Protein AF-A0AA51RS49-F1 (afdb_monomer)

pLDDT: mean 83.11, std 23.04, range [30.19, 98.56]

Nearest PDB structures (foldseek):
  3l9t-assembly1_A  TM=4.401E-01  e=1.221E-01  Streptococcus mutans UA159
  4x8q-assembly1_A  TM=4.086E-01  e=2.451E-01  Streptococcus m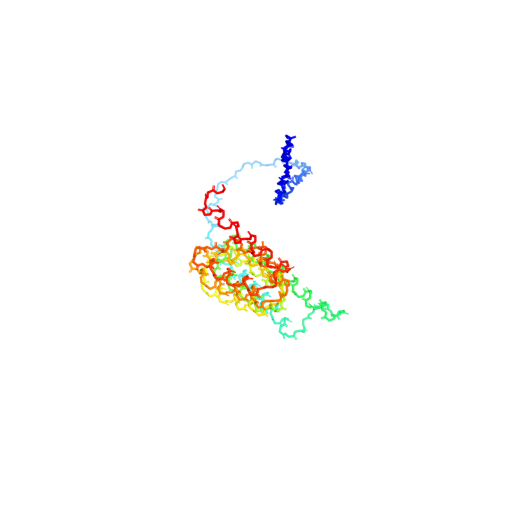utans
  6cri-assembly1_B  TM=5.448E-01  e=7.477E-01  Homo sapiens
  7k36-assembly1_A  TM=5.566E-01  e=1.573E+00  Homo sapiens
  4jhr-assembly1_B  TM=3.839E-01  e=6.339E+00  Mus musculus

Secondary structure (DSSP, 8-state):
--PPP-----------------------PPP-------------------SSSHHHHHHHHHHHHHHHHHHHHHHHHH--SS---SSTTHHHHHHHHHHHHHHHHHHHHHHTTSS-HHHHHHHHHHHHTSS-HHHHHHHHHHHTTSPP-HHHHHHHHHHHHT---HHHHHHHHHHHHHHHHTT-HHHHHHHHHHHHHHS-HHHHHHHHHH-GGG--TTTHHHHHHHHHTS-TTSHHHHHHHHHHHHHHHHHTT-

Sequence (254 aa):
MKRLVVGCVVFGVGLMLIKWFDLNEEKVTLPYPLTDENMTLSSKKDIKKASNNKASSSVSTKQALQEKVVRLNDCYLSGACNYPNSDPRSYDYALGNDMVKLMDELEMYFLNGELDSDELRLFAHQFLNIDNGHVQAKAIQLLNQLSVDSETLLLVTSTLSNHYDAALLEKSLPLLQAYHQQGFALDVDTLLQQQVQTGGHFIRQMLSGNILPFINNSNVQSYRNISTQMNASSVEFFQLTEALDEFQRLQHGG

Structure (mmCIF, N/CA/C/O backbone):
data_AF-A0AA51RS49-F1
#
_entry.id   AF-A0AA51RS49-F1
#
loop_
_atom_site.group_PDB
_atom_site.id
_atom_site.type_symbol
_atom_site.label_atom_id
_atom_site.label_alt_id
_atom_site.label_comp_id
_atom_site.label_asym_id
_atom_site.label_entity_id
_atom_site.label_seq_id
_atom_site.pdbx_PDB_ins_code
_atom_site.Cartn_x
_atom_site.Cartn_y
_atom_site.Cartn_z
_atom_site.occupancy
_atom_site.B_iso_or_equiv
_atom_site.auth_seq_id
_atom_site.auth_comp_id
_atom_site.auth_asym_id
_atom_site.auth_atom_id
_atom_site.pdbx_PDB_model_num
ATOM 1 N N . MET A 1 1 ? -11.059 7.072 67.505 1.00 44.09 1 MET A N 1
ATOM 2 C CA . MET A 1 1 ? -10.422 8.021 66.566 1.00 44.09 1 MET A CA 1
ATOM 3 C C . MET A 1 1 ? -9.341 7.284 65.789 1.00 44.09 1 MET A C 1
ATOM 5 O O . MET A 1 1 ? -8.336 6.920 66.380 1.00 44.09 1 MET A O 1
ATOM 9 N N . LYS A 1 2 ? -9.559 7.003 64.502 1.00 37.22 2 LYS A N 1
ATOM 10 C CA . LYS A 1 2 ? -8.540 6.466 63.587 1.00 37.22 2 LYS A CA 1
ATOM 11 C C . LYS A 1 2 ? -8.600 7.311 62.318 1.00 37.22 2 LYS A C 1
ATOM 13 O O . LYS A 1 2 ? -9.650 7.378 61.688 1.00 37.22 2 LYS A O 1
ATOM 18 N N . ARG A 1 3 ? -7.516 8.034 62.029 1.00 41.16 3 ARG A N 1
ATOM 19 C CA . ARG A 1 3 ? -7.367 8.870 60.832 1.00 41.16 3 ARG A CA 1
ATOM 20 C C . ARG A 1 3 ? -6.894 7.982 59.683 1.00 41.16 3 ARG A C 1
ATOM 22 O O . ARG A 1 3 ? -5.903 7.274 59.838 1.00 41.16 3 ARG A O 1
ATOM 29 N N . LEU A 1 4 ? -7.623 8.017 58.572 1.00 47.81 4 LEU A N 1
ATOM 30 C CA . LEU A 1 4 ? -7.239 7.400 57.306 1.00 47.81 4 LEU A CA 1
ATOM 31 C C . LEU A 1 4 ? -6.251 8.340 56.601 1.00 47.81 4 LEU A C 1
ATOM 33 O O . LEU A 1 4 ? -6.549 9.521 56.427 1.00 47.81 4 LEU A O 1
ATOM 37 N N . VAL A 1 5 ? -5.079 7.828 56.234 1.00 49.62 5 VAL A N 1
ATOM 38 C CA . VAL A 1 5 ? -4.083 8.536 55.420 1.00 49.62 5 VAL A CA 1
ATOM 39 C C . VAL A 1 5 ? -4.346 8.165 53.963 1.00 49.62 5 VAL A C 1
ATOM 41 O O . VAL A 1 5 ? -4.269 6.994 53.604 1.00 49.62 5 VAL A O 1
ATOM 44 N N . VAL A 1 6 ? -4.689 9.158 53.144 1.00 50.28 6 VAL A N 1
ATOM 45 C CA . VAL A 1 6 ? -4.828 9.029 51.688 1.00 50.28 6 VAL A CA 1
ATOM 46 C C . VAL A 1 6 ? -3.470 9.353 51.070 1.00 50.28 6 VAL A C 1
ATOM 48 O O . VAL A 1 6 ? -2.987 10.476 51.197 1.00 50.28 6 VAL A O 1
ATOM 51 N N . GLY A 1 7 ? -2.835 8.360 50.448 1.00 44.59 7 GLY A N 1
ATOM 52 C CA . GLY A 1 7 ? -1.620 8.540 49.657 1.00 44.59 7 GLY A CA 1
ATOM 53 C C . GLY A 1 7 ? -1.968 8.720 48.182 1.00 44.59 7 GLY A C 1
ATOM 54 O O . GLY A 1 7 ? -2.450 7.783 47.553 1.00 44.59 7 GLY A O 1
ATOM 55 N N . CYS A 1 8 ? -1.718 9.911 47.635 1.00 38.31 8 CYS A N 1
ATOM 56 C CA . CYS A 1 8 ? -1.683 10.145 46.192 1.00 38.31 8 CYS A CA 1
ATOM 57 C C . CYS A 1 8 ? -0.367 9.600 45.631 1.00 38.31 8 CYS A C 1
ATOM 59 O O . CYS A 1 8 ? 0.703 10.102 45.976 1.00 38.31 8 CYS A O 1
ATOM 61 N N . VAL A 1 9 ? -0.444 8.607 44.749 1.00 42.66 9 VAL A N 1
ATOM 62 C CA . VAL A 1 9 ? 0.687 8.178 43.921 1.00 42.66 9 VAL A CA 1
ATOM 63 C C . VAL A 1 9 ? 0.525 8.840 42.557 1.00 42.66 9 VAL A C 1
ATOM 65 O O . VAL A 1 9 ? -0.365 8.486 41.789 1.00 42.66 9 VAL A O 1
ATOM 68 N N . VAL A 1 10 ? 1.359 9.841 42.284 1.00 47.84 10 VAL A N 1
ATOM 69 C CA . VAL A 1 10 ? 1.457 10.496 40.976 1.00 47.84 10 VAL A CA 1
ATOM 70 C C . VAL A 1 10 ? 2.412 9.664 40.124 1.00 47.84 10 VAL A C 1
ATOM 72 O O . VAL A 1 10 ? 3.620 9.696 40.343 1.00 47.84 10 VAL A O 1
ATOM 75 N N . PHE A 1 11 ? 1.878 8.897 39.174 1.00 40.12 11 PHE A N 1
ATOM 76 C CA . PHE A 1 11 ? 2.684 8.289 38.117 1.00 40.12 11 PHE A CA 1
ATOM 77 C C . PHE A 1 11 ? 2.855 9.307 36.989 1.00 40.12 11 PHE A C 1
ATOM 79 O O . PHE A 1 11 ? 1.892 9.691 36.328 1.00 40.12 11 PHE A O 1
ATOM 86 N N . GLY A 1 12 ? 4.091 9.774 36.809 1.00 35.16 12 GLY A N 1
ATOM 87 C CA . GLY A 1 12 ? 4.484 10.605 35.678 1.00 35.16 12 GLY A CA 1
ATOM 88 C C . GLY A 1 12 ? 4.443 9.790 34.391 1.00 35.16 12 GLY A C 1
ATOM 89 O O . GLY A 1 12 ? 5.186 8.822 34.241 1.00 35.16 12 GLY A O 1
ATOM 90 N N .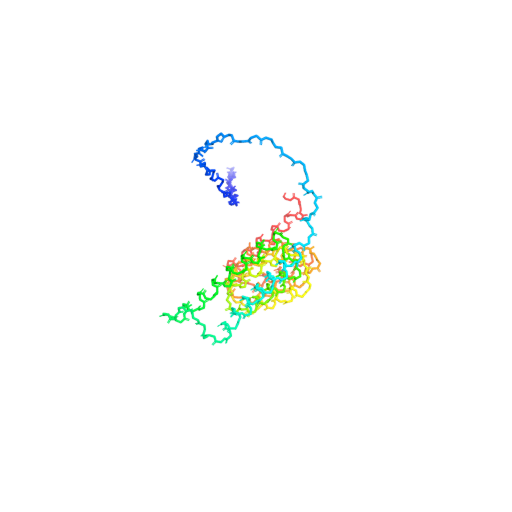 VAL A 1 13 ? 3.573 10.188 33.468 1.00 44.28 13 VAL A N 1
ATOM 91 C CA . VAL A 1 13 ? 3.546 9.669 32.101 1.00 44.28 13 VAL A CA 1
ATOM 92 C C . VAL A 1 13 ? 4.673 10.355 31.334 1.00 44.28 13 VAL A C 1
ATOM 94 O O . VAL A 1 13 ? 4.645 11.561 31.095 1.00 44.28 13 VAL A O 1
ATOM 97 N N . GLY A 1 14 ? 5.708 9.584 31.007 1.00 34.50 14 GLY A N 1
ATOM 98 C CA . GLY A 1 14 ? 6.780 10.013 30.121 1.00 34.50 14 GLY A CA 1
ATOM 99 C C . GLY A 1 14 ? 6.264 10.117 28.689 1.00 34.50 14 GLY A C 1
ATOM 100 O O . GLY A 1 14 ? 5.964 9.107 28.062 1.00 34.50 14 GLY A O 1
ATOM 101 N N . LEU A 1 15 ? 6.187 11.344 28.178 1.00 38.50 15 LEU A N 1
ATOM 102 C CA . LEU A 1 15 ? 6.049 11.657 26.757 1.00 38.50 15 LEU A CA 1
ATOM 103 C C . LEU A 1 15 ? 7.277 11.130 25.993 1.00 38.50 15 LEU A C 1
ATOM 105 O O . LEU A 1 15 ? 8.311 11.795 25.937 1.00 38.50 15 LEU A O 1
ATOM 109 N N . MET A 1 16 ? 7.170 9.947 25.385 1.00 34.19 16 MET A N 1
ATOM 110 C CA . MET A 1 16 ? 8.037 9.564 24.268 1.00 34.19 16 MET A CA 1
ATOM 111 C C . MET A 1 16 ? 7.420 10.087 22.971 1.00 34.19 16 MET A C 1
ATOM 113 O O . MET A 1 16 ? 6.628 9.420 22.315 1.00 34.19 16 MET A O 1
ATOM 117 N N . LEU A 1 17 ? 7.797 11.313 22.612 1.00 39.09 17 LEU A N 1
ATOM 118 C CA . LEU A 1 17 ? 7.626 11.829 21.259 1.00 39.09 17 LEU A CA 1
ATOM 119 C C . LEU A 1 17 ? 8.620 11.111 20.341 1.00 39.09 17 LEU A C 1
ATOM 121 O O . LEU A 1 17 ? 9.835 11.282 20.460 1.00 39.09 17 LEU A O 1
ATOM 125 N N . ILE A 1 18 ? 8.083 10.306 19.428 1.00 41.78 18 ILE A N 1
ATOM 126 C CA . ILE A 1 18 ? 8.806 9.702 18.311 1.00 41.78 18 ILE A CA 1
ATOM 127 C C . ILE A 1 18 ? 9.274 10.846 17.401 1.00 41.78 18 ILE A C 1
ATOM 129 O O . ILE A 1 18 ? 8.495 11.425 16.647 1.00 41.78 18 ILE A O 1
ATOM 133 N N . LYS A 1 19 ? 10.560 11.199 17.506 1.00 30.19 19 LYS A N 1
ATOM 134 C CA . LYS A 1 19 ? 11.252 12.057 16.541 1.00 30.19 19 LYS A CA 1
ATOM 135 C C . LYS A 1 19 ? 11.381 11.293 15.226 1.00 30.19 19 LYS A C 1
ATOM 137 O O . LYS A 1 19 ? 12.193 10.378 15.113 1.00 30.19 19 LYS A O 1
ATOM 142 N N . TRP A 1 20 ? 10.567 11.676 14.253 1.00 36.22 20 TRP A N 1
ATOM 143 C CA . TRP A 1 20 ? 10.743 11.290 12.862 1.00 36.22 20 TRP A CA 1
ATOM 144 C C . TRP A 1 20 ? 12.006 11.954 12.287 1.00 36.22 20 TRP A C 1
ATOM 146 O O . TRP A 1 20 ? 12.208 13.154 12.442 1.00 36.22 20 TRP A O 1
ATOM 156 N N . PHE A 1 21 ? 12.848 11.102 11.700 1.00 35.31 21 PHE A N 1
ATOM 157 C CA . PHE A 1 21 ? 13.976 11.321 10.787 1.00 35.31 21 PHE A CA 1
ATOM 158 C C . PHE A 1 21 ? 14.317 12.770 10.381 1.00 35.31 21 PHE A C 1
ATOM 160 O O . PHE A 1 21 ? 13.618 13.384 9.581 1.00 35.31 21 PHE A O 1
ATOM 167 N N . ASP A 1 22 ? 15.483 13.234 10.839 1.00 34.25 22 ASP A N 1
ATOM 168 C CA . ASP A 1 22 ? 16.227 14.373 10.293 1.00 34.25 22 ASP A CA 1
ATOM 169 C C . ASP A 1 22 ? 17.457 13.784 9.574 1.00 34.25 22 ASP A C 1
ATOM 171 O O . ASP A 1 22 ? 18.375 13.258 10.212 1.00 34.25 22 ASP A O 1
ATOM 175 N N . LEU A 1 23 ? 17.414 13.726 8.240 1.00 40.03 23 LEU A N 1
ATOM 176 C CA . LEU A 1 23 ? 18.514 13.223 7.415 1.00 40.03 23 LEU A CA 1
ATOM 177 C C . LEU A 1 23 ? 19.513 14.357 7.179 1.00 40.03 23 LEU A C 1
ATOM 179 O O . LEU A 1 23 ? 19.235 15.308 6.456 1.00 40.03 23 LEU A O 1
ATOM 183 N N . ASN A 1 24 ? 20.675 14.199 7.811 1.00 39.62 24 ASN A N 1
ATOM 184 C CA . ASN A 1 24 ? 21.920 14.944 7.642 1.00 39.62 24 ASN A CA 1
ATOM 185 C C . ASN A 1 24 ? 22.097 15.631 6.271 1.00 39.62 24 ASN A C 1
ATOM 187 O O . ASN A 1 24 ? 22.370 14.974 5.266 1.00 39.62 24 ASN A O 1
ATOM 191 N N . GLU A 1 25 ? 22.118 16.967 6.276 1.00 41.72 25 GLU A N 1
ATOM 192 C CA . GLU A 1 25 ? 22.881 17.756 5.304 1.00 41.72 25 GLU A CA 1
ATOM 193 C C . GLU A 1 25 ? 24.384 17.585 5.584 1.00 41.72 25 GLU A C 1
ATOM 195 O O . GLU A 1 25 ? 25.014 18.390 6.276 1.00 41.72 25 GLU A O 1
ATOM 200 N N . GLU A 1 26 ? 24.994 16.535 5.039 1.00 35.62 26 GLU A N 1
ATOM 201 C CA . GLU A 1 26 ? 26.450 16.479 4.936 1.00 35.62 26 GLU A CA 1
ATOM 202 C C . GLU A 1 26 ? 26.885 17.337 3.737 1.00 35.62 26 GLU A C 1
ATOM 204 O O . GLU A 1 26 ? 26.842 16.931 2.576 1.00 35.62 26 GLU A O 1
ATOM 209 N N . LYS A 1 27 ? 27.258 18.589 4.027 1.00 35.47 27 LYS A N 1
ATOM 210 C CA . LYS A 1 27 ? 27.876 19.510 3.067 1.00 35.47 27 LYS A CA 1
ATOM 211 C C . LYS A 1 27 ? 29.222 18.948 2.614 1.00 35.47 27 LYS A C 1
ATOM 213 O O . LYS A 1 27 ? 30.239 19.155 3.271 1.00 35.47 27 LYS A O 1
ATOM 218 N N . VAL A 1 28 ? 29.233 18.289 1.460 1.00 36.00 28 VAL A N 1
ATOM 219 C CA . VAL A 1 28 ? 30.466 17.940 0.750 1.00 36.00 28 VAL A CA 1
ATOM 220 C C . VAL A 1 28 ? 31.062 19.218 0.158 1.00 36.00 28 VAL A C 1
ATOM 222 O O . VAL A 1 28 ? 30.587 19.760 -0.839 1.00 36.00 28 VAL A O 1
ATOM 225 N N . THR A 1 29 ? 32.115 19.720 0.796 1.00 35.75 29 THR A N 1
ATOM 226 C CA . THR A 1 29 ? 33.008 20.737 0.245 1.00 35.75 29 THR A CA 1
ATOM 227 C C . THR A 1 29 ? 34.003 20.068 -0.703 1.00 35.75 29 THR A C 1
ATOM 229 O O . THR A 1 29 ? 34.828 19.257 -0.291 1.00 35.75 29 THR A O 1
ATOM 232 N N . LEU A 1 30 ? 33.951 20.420 -1.988 1.00 39.69 30 LEU A N 1
ATOM 233 C CA . LEU A 1 30 ? 35.006 20.084 -2.945 1.00 39.69 30 LEU A CA 1
ATOM 234 C C . LEU A 1 30 ? 35.988 21.259 -3.058 1.00 39.69 30 LEU A C 1
ATOM 236 O O . LEU A 1 30 ? 35.558 22.370 -3.379 1.00 39.69 30 LEU A O 1
ATOM 240 N N . PRO A 1 31 ? 37.298 21.052 -2.837 1.00 44.12 31 PRO A N 1
ATOM 241 C CA . PRO A 1 31 ? 38.318 21.989 -3.273 1.00 44.12 31 PRO A CA 1
ATOM 242 C C . PRO A 1 31 ? 38.726 21.657 -4.716 1.00 44.12 31 PRO A C 1
ATOM 244 O O . PRO A 1 31 ? 38.876 20.493 -5.067 1.00 44.12 31 PRO A O 1
ATOM 247 N N . TYR A 1 32 ? 38.852 22.672 -5.570 1.00 39.88 32 TYR A N 1
ATOM 248 C CA . TYR A 1 32 ? 40.107 23.117 -6.201 1.00 39.88 32 TYR A CA 1
ATOM 249 C C . TYR A 1 32 ? 39.813 24.094 -7.358 1.00 39.88 32 TYR A C 1
ATOM 251 O O . TYR A 1 32 ? 38.793 23.962 -8.036 1.00 39.88 32 TYR A O 1
ATOM 259 N N . PRO A 1 33 ? 40.693 25.087 -7.583 1.00 46.88 33 PRO A N 1
ATOM 260 C CA . PRO A 1 33 ? 40.528 26.107 -8.607 1.00 46.88 33 PRO A CA 1
ATOM 261 C C . PRO A 1 33 ? 41.127 25.657 -9.946 1.00 46.88 33 PRO A C 1
ATOM 263 O O . PRO A 1 33 ? 42.151 24.977 -9.981 1.00 46.88 33 PRO A O 1
ATOM 266 N N . LEU A 1 34 ? 40.539 26.121 -11.047 1.00 41.47 34 LEU A N 1
ATOM 267 C CA . LEU A 1 34 ? 41.211 26.200 -12.342 1.00 41.47 34 LEU A CA 1
ATOM 268 C C . LEU A 1 34 ? 41.266 27.670 -12.753 1.00 41.47 34 LEU A C 1
ATOM 270 O O . LEU A 1 34 ? 40.248 28.303 -13.026 1.00 41.47 34 LEU A O 1
ATOM 274 N N . THR A 1 35 ? 42.478 28.211 -12.728 1.00 43.03 35 THR A N 1
ATOM 275 C CA . THR A 1 35 ? 42.885 29.364 -13.527 1.00 43.03 35 THR A CA 1
ATOM 276 C C . THR A 1 35 ? 42.914 28.962 -14.997 1.00 43.03 35 THR A C 1
ATOM 278 O O . THR A 1 35 ? 43.390 27.875 -15.300 1.00 43.03 35 THR A O 1
ATOM 281 N N . ASP A 1 36 ? 42.455 29.842 -15.884 1.00 35.16 36 ASP A N 1
ATOM 282 C CA . ASP A 1 36 ? 43.273 30.293 -17.012 1.00 35.16 36 ASP A CA 1
ATOM 283 C C . ASP A 1 36 ? 42.703 31.573 -17.634 1.00 35.16 36 ASP A C 1
ATOM 285 O O . ASP A 1 36 ? 41.496 31.814 -17.694 1.00 35.16 36 ASP A O 1
ATOM 289 N N . GLU A 1 37 ? 43.644 32.426 -18.020 1.00 37.78 37 GLU A N 1
ATOM 290 C CA . GLU A 1 37 ? 43.473 33.749 -18.592 1.00 37.78 37 GLU A CA 1
ATOM 291 C C . GLU A 1 37 ? 43.043 33.708 -20.070 1.00 37.78 37 GLU A C 1
ATOM 293 O O . GLU A 1 37 ? 43.343 32.777 -20.810 1.00 37.78 37 GLU A O 1
ATOM 298 N N . ASN A 1 38 ? 42.477 34.839 -20.505 1.00 39.25 38 ASN A N 1
ATOM 299 C CA . ASN A 1 38 ? 42.470 35.371 -21.872 1.00 39.25 38 ASN A CA 1
ATOM 300 C C . ASN A 1 38 ? 41.673 34.626 -22.959 1.00 39.25 38 ASN A C 1
ATOM 302 O O . ASN A 1 38 ? 42.150 33.681 -23.571 1.00 39.25 38 ASN A O 1
ATOM 306 N N . MET A 1 3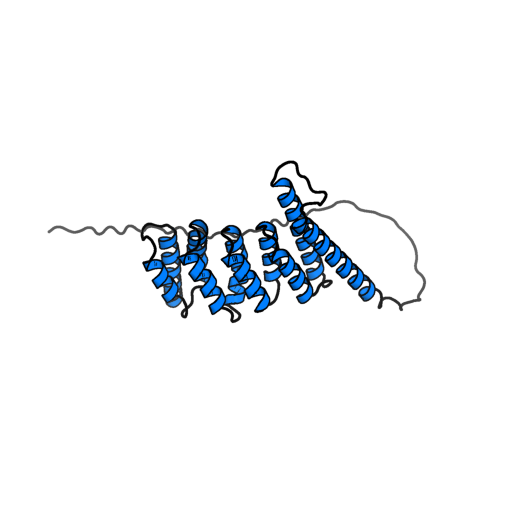9 ? 40.571 35.243 -23.407 1.00 36.22 39 MET A N 1
ATOM 307 C CA . MET A 1 39 ? 40.572 35.909 -24.719 1.00 36.22 39 MET A CA 1
ATOM 308 C C . MET A 1 39 ? 39.350 36.820 -24.936 1.00 36.22 39 MET A C 1
ATOM 310 O O . MET A 1 39 ? 38.229 36.570 -24.508 1.00 36.22 39 MET A O 1
ATOM 314 N N . THR A 1 40 ? 39.659 37.920 -25.605 1.00 36.56 40 THR A N 1
ATOM 315 C CA . THR A 1 40 ? 38.917 39.127 -25.977 1.00 36.56 40 THR A CA 1
ATOM 316 C C . THR A 1 40 ? 37.577 38.968 -26.709 1.00 36.56 40 THR A C 1
ATOM 318 O O . THR A 1 40 ? 37.376 38.070 -27.520 1.00 36.56 40 THR A O 1
ATOM 321 N N . LEU A 1 41 ? 36.724 39.980 -26.481 1.00 37.25 41 LEU A N 1
ATOM 322 C CA . LEU A 1 41 ? 35.555 40.416 -27.259 1.00 37.25 41 LEU A CA 1
ATOM 323 C C . LEU A 1 41 ? 35.687 40.242 -28.786 1.00 37.25 41 LEU A C 1
ATOM 325 O O . LEU A 1 41 ? 36.640 40.746 -29.374 1.00 37.25 41 LEU A O 1
ATOM 329 N N . SER A 1 42 ? 34.622 39.746 -29.429 1.00 33.56 42 SER A N 1
ATOM 330 C CA . SER A 1 42 ? 33.804 40.481 -30.422 1.00 33.56 42 SER A CA 1
ATOM 331 C C . SER A 1 42 ? 33.034 39.509 -31.328 1.00 33.56 42 SER A C 1
ATOM 333 O O . SER A 1 42 ? 33.645 38.739 -32.058 1.00 33.56 42 SER A O 1
ATOM 335 N N . SER A 1 43 ? 31.697 39.563 -31.310 1.00 36.84 43 SER A N 1
ATOM 336 C CA . SER A 1 43 ? 30.847 39.736 -32.506 1.00 36.84 43 SER A CA 1
ATOM 337 C C . SER A 1 43 ? 29.402 39.286 -32.237 1.00 36.84 43 SER A C 1
ATOM 339 O O . SER A 1 43 ? 29.136 38.192 -31.750 1.00 36.84 43 SER A O 1
ATOM 341 N N . LYS A 1 44 ? 28.460 40.179 -32.558 1.00 47.25 44 LYS A N 1
ATOM 342 C CA . LYS A 1 44 ? 27.004 39.966 -32.585 1.00 47.25 44 LYS A CA 1
ATOM 343 C C . LYS A 1 44 ? 26.600 39.120 -33.806 1.00 47.25 44 LYS A C 1
ATOM 345 O O . LYS A 1 44 ? 27.194 39.315 -34.862 1.00 47.25 44 LYS A O 1
ATOM 350 N N . LYS A 1 45 ? 25.472 38.395 -33.666 1.00 44.00 45 LYS A N 1
ATOM 351 C CA . LYS A 1 45 ? 24.743 37.490 -34.605 1.00 44.00 45 LYS A CA 1
ATOM 352 C C . LYS A 1 45 ? 25.021 36.022 -34.250 1.00 44.00 45 LYS A C 1
ATOM 354 O O . LYS A 1 45 ? 26.173 35.638 -34.219 1.00 44.00 45 LYS A O 1
ATOM 359 N N . ASP A 1 46 ? 24.075 35.167 -33.867 1.00 42.00 46 ASP A N 1
ATOM 360 C CA . ASP A 1 46 ? 22.664 35.054 -34.229 1.00 42.00 46 ASP A CA 1
ATOM 361 C C . ASP A 1 46 ? 21.831 34.499 -33.056 1.00 42.00 46 ASP A C 1
ATOM 363 O O . ASP A 1 46 ? 22.037 33.380 -32.591 1.00 42.00 46 ASP A O 1
ATOM 367 N N . ILE A 1 47 ? 20.834 35.260 -32.600 1.00 50.28 47 ILE A N 1
ATOM 368 C CA . ILE A 1 47 ? 19.743 34.743 -31.764 1.00 50.28 47 ILE A CA 1
ATOM 369 C C . ILE A 1 47 ? 18.616 34.371 -32.725 1.00 50.28 47 ILE A C 1
ATOM 371 O O . ILE A 1 47 ? 17.910 35.267 -33.184 1.00 50.28 47 ILE A O 1
ATOM 375 N N . LYS A 1 48 ? 18.478 33.079 -33.057 1.00 47.38 48 LYS A N 1
ATOM 376 C CA . LYS A 1 48 ? 17.219 32.400 -33.450 1.00 47.38 48 LYS A CA 1
ATOM 377 C C . LYS A 1 48 ? 17.496 30.965 -33.920 1.00 47.38 48 LYS A C 1
ATOM 379 O O . LYS A 1 48 ? 17.664 30.729 -35.111 1.00 47.38 48 LYS A O 1
ATOM 384 N N . LYS A 1 49 ? 17.489 30.009 -32.983 1.00 43.22 49 LYS A N 1
ATOM 385 C CA . LYS A 1 49 ? 16.973 28.627 -33.145 1.00 43.22 49 LYS A CA 1
ATOM 386 C C . LYS A 1 49 ? 17.249 27.816 -31.872 1.00 43.22 49 LYS A C 1
ATOM 388 O O . LYS A 1 49 ? 18.122 26.965 -31.824 1.00 43.22 49 LYS A O 1
ATOM 393 N N . ALA A 1 50 ? 16.482 28.093 -30.826 1.00 44.47 50 ALA A N 1
ATOM 394 C CA . ALA A 1 50 ? 16.381 27.226 -29.654 1.00 44.47 50 ALA A CA 1
ATOM 395 C C . ALA A 1 50 ? 14.910 27.165 -29.233 1.00 44.47 50 ALA A C 1
ATOM 397 O O . ALA A 1 50 ? 14.510 27.683 -28.202 1.00 44.47 50 ALA A O 1
ATOM 398 N N . SER A 1 51 ? 14.073 26.629 -30.115 1.00 44.47 51 SER A N 1
ATOM 399 C CA . SER A 1 51 ? 12.703 26.230 -29.795 1.00 44.47 51 SER A CA 1
ATOM 400 C C . SER A 1 51 ? 12.261 25.293 -30.910 1.00 44.47 51 SER A C 1
ATOM 402 O O . SER A 1 51 ? 11.875 25.769 -31.971 1.00 44.47 51 SER A O 1
ATOM 404 N N . ASN A 1 52 ? 12.548 23.995 -30.744 1.00 40.75 52 ASN A N 1
ATOM 405 C CA . ASN A 1 52 ? 11.913 22.865 -31.453 1.00 40.75 52 ASN A CA 1
ATOM 406 C C . ASN A 1 52 ? 12.508 21.485 -31.084 1.00 40.75 52 ASN A C 1
ATOM 408 O O . ASN A 1 52 ? 11.942 20.475 -31.481 1.00 40.75 52 ASN A O 1
ATOM 412 N N . ASN A 1 53 ? 13.582 21.393 -30.284 1.00 49.19 53 ASN A N 1
ATOM 413 C CA . ASN A 1 53 ? 14.191 20.089 -29.951 1.00 49.19 53 ASN A CA 1
ATOM 414 C C . ASN A 1 53 ? 13.607 19.371 -28.719 1.00 49.19 53 ASN A C 1
ATOM 416 O O . ASN A 1 53 ? 13.915 18.203 -28.521 1.00 49.19 53 ASN A O 1
ATOM 420 N N . LYS A 1 54 ? 12.757 20.012 -27.904 1.00 49.25 54 LYS A N 1
ATOM 421 C CA . LYS A 1 54 ? 12.250 19.393 -26.660 1.00 49.25 54 LYS A CA 1
ATOM 422 C C . LYS A 1 54 ? 11.127 18.369 -26.896 1.00 49.25 54 LYS A C 1
ATOM 424 O O . LYS A 1 54 ? 10.985 17.432 -26.125 1.00 49.25 54 LYS A O 1
ATOM 429 N N . ALA A 1 55 ? 10.362 18.519 -27.980 1.00 51.38 55 ALA A N 1
ATOM 430 C CA . ALA A 1 55 ? 9.270 17.602 -28.324 1.00 51.38 55 ALA A CA 1
ATOM 431 C C . ALA A 1 55 ? 9.755 16.306 -29.001 1.00 51.38 55 ALA A C 1
ATOM 433 O O . ALA A 1 55 ? 9.090 15.282 -28.916 1.00 51.38 55 ALA A O 1
ATOM 434 N N . SER A 1 56 ? 10.918 16.335 -29.664 1.00 53.25 56 SER A N 1
ATOM 435 C CA . SER A 1 56 ? 11.466 15.149 -30.336 1.00 53.25 56 SER A CA 1
ATOM 436 C C . SER A 1 56 ? 12.214 14.216 -29.380 1.00 53.25 56 SER A C 1
ATOM 438 O O . SER A 1 56 ? 12.299 13.028 -29.668 1.00 53.25 56 SER A O 1
ATOM 440 N N . SER A 1 57 ? 12.756 14.728 -28.268 1.00 61.09 57 SER A N 1
ATOM 441 C CA . SER A 1 57 ? 13.464 13.918 -27.269 1.00 61.09 57 SER A CA 1
ATOM 442 C C . SER A 1 57 ? 12.519 13.250 -26.267 1.00 61.09 57 SER A C 1
ATOM 444 O O . SER A 1 57 ? 12.770 12.122 -25.856 1.00 61.09 57 SER A O 1
ATOM 446 N N . SER A 1 58 ? 11.408 13.898 -25.898 1.00 62.25 58 SER A N 1
ATOM 447 C CA . SER A 1 58 ? 10.450 13.339 -24.932 1.00 62.25 58 SER A CA 1
ATOM 448 C C . SER A 1 58 ? 9.716 12.107 -25.469 1.00 62.25 58 SER A C 1
ATOM 450 O O . SER A 1 58 ? 9.511 11.150 -24.729 1.00 62.25 58 SER A O 1
ATOM 452 N N . VAL A 1 59 ? 9.385 12.077 -26.766 1.00 68.88 59 VAL A N 1
ATOM 453 C CA . VAL A 1 59 ? 8.761 10.904 -27.408 1.00 68.88 59 VAL A CA 1
ATOM 454 C C . VAL A 1 59 ? 9.704 9.697 -27.400 1.00 68.88 59 VAL A C 1
ATOM 456 O O . VAL A 1 59 ? 9.266 8.593 -27.085 1.00 68.88 59 VAL A O 1
ATOM 459 N N . SER A 1 60 ? 11.003 9.897 -27.662 1.00 78.69 60 SER A N 1
ATOM 460 C CA . SER A 1 60 ? 11.985 8.805 -27.595 1.00 78.69 60 SER A CA 1
ATOM 461 C C . SER A 1 60 ? 12.215 8.300 -26.170 1.00 78.69 60 SER A C 1
ATOM 463 O O . SER A 1 60 ? 12.366 7.098 -25.973 1.00 78.69 60 SER A O 1
ATOM 465 N N . THR A 1 61 ? 12.197 9.188 -25.170 1.00 84.88 61 THR A N 1
ATOM 466 C CA . THR A 1 61 ? 12.348 8.802 -23.758 1.00 84.88 61 THR A CA 1
ATOM 467 C C . THR A 1 61 ? 11.172 7.949 -23.289 1.00 84.88 61 THR A C 1
ATOM 469 O O . THR A 1 61 ? 11.375 6.883 -22.714 1.00 84.88 61 THR A O 1
ATOM 472 N N . LYS A 1 62 ? 9.937 8.372 -23.587 1.00 86.56 62 LYS A N 1
ATOM 473 C CA . LY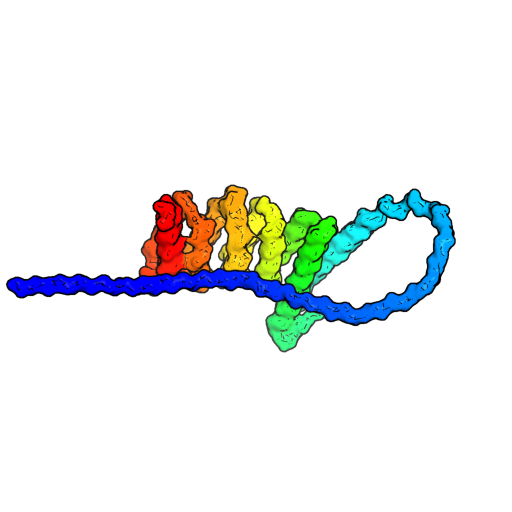S A 1 62 ? 8.716 7.641 -23.212 1.00 86.56 62 LYS A CA 1
ATOM 474 C C . LYS A 1 62 ? 8.677 6.241 -23.817 1.00 86.56 62 LYS A C 1
ATOM 476 O O . LYS A 1 62 ? 8.398 5.274 -23.115 1.00 86.56 62 LYS A O 1
ATOM 481 N N . GLN A 1 63 ? 9.016 6.123 -25.101 1.00 89.88 63 GLN A N 1
ATOM 482 C CA . GLN A 1 63 ? 9.106 4.829 -25.779 1.00 89.88 63 GLN A CA 1
ATOM 483 C C . GLN A 1 63 ? 10.168 3.929 -25.138 1.00 89.88 63 GLN A C 1
ATOM 485 O O . GLN A 1 63 ? 9.876 2.778 -24.832 1.00 89.88 63 GLN A O 1
ATOM 490 N N . ALA A 1 64 ? 11.356 4.464 -24.843 1.00 92.50 64 ALA A N 1
ATOM 491 C CA . ALA A 1 64 ? 12.416 3.701 -24.188 1.00 92.50 64 ALA A CA 1
ATOM 492 C C . ALA A 1 64 ? 12.016 3.214 -22.781 1.00 92.50 64 ALA A C 1
ATOM 494 O O . ALA A 1 64 ? 12.336 2.087 -22.399 1.00 92.50 64 ALA A O 1
ATOM 495 N N . LEU A 1 65 ? 11.302 4.035 -22.004 1.00 94.38 65 LEU A N 1
ATOM 496 C CA . LEU A 1 65 ? 10.777 3.640 -20.693 1.00 94.38 65 LEU A CA 1
ATOM 497 C C . LEU A 1 65 ? 9.715 2.546 -20.825 1.00 94.38 65 LEU A C 1
ATOM 499 O O . LEU A 1 65 ? 9.802 1.528 -20.140 1.00 94.38 65 LEU A O 1
ATOM 503 N N . GLN A 1 66 ? 8.772 2.701 -21.757 1.00 94.81 66 GLN A N 1
ATOM 504 C CA . GLN A 1 66 ? 7.757 1.686 -22.036 1.00 94.81 66 GLN A CA 1
ATOM 505 C C . GLN A 1 66 ? 8.388 0.349 -22.444 1.00 94.81 66 GLN A C 1
ATOM 507 O O . GLN A 1 66 ? 7.985 -0.696 -21.941 1.00 94.81 66 GLN A O 1
ATOM 512 N N . GLU A 1 67 ? 9.408 0.364 -23.302 1.00 95.38 67 GLU A N 1
ATOM 513 C CA . GLU A 1 67 ? 10.147 -0.841 -23.693 1.00 95.38 67 GLU A CA 1
ATOM 514 C C . GLU A 1 67 ? 10.825 -1.519 -22.497 1.00 95.38 67 GLU A C 1
ATOM 516 O O . GLU A 1 67 ? 10.814 -2.748 -22.394 1.00 95.38 67 GLU A O 1
ATOM 521 N N . LYS A 1 68 ? 11.391 -0.743 -21.559 1.00 96.75 68 LYS A N 1
ATOM 522 C CA . LYS A 1 68 ? 11.955 -1.296 -20.318 1.00 96.75 68 LYS A CA 1
ATOM 523 C C . LYS A 1 68 ? 10.876 -1.965 -19.464 1.00 96.75 68 LYS A C 1
ATOM 525 O O . LYS A 1 68 ? 11.122 -3.066 -18.976 1.00 96.75 68 LYS A O 1
ATOM 530 N N . VAL A 1 69 ? 9.710 -1.336 -19.302 1.00 96.31 69 VAL A N 1
ATOM 531 C CA . VAL A 1 69 ? 8.599 -1.894 -18.512 1.00 96.31 69 VAL A CA 1
ATOM 532 C C . VAL A 1 69 ? 8.079 -3.186 -19.138 1.00 96.31 69 VAL A C 1
ATOM 534 O O . VAL A 1 69 ? 8.004 -4.203 -18.451 1.00 96.31 69 VAL A O 1
ATOM 537 N N . VAL A 1 70 ? 7.809 -3.179 -20.448 1.00 95.62 70 VAL A N 1
ATOM 538 C CA . VAL A 1 70 ? 7.374 -4.375 -21.190 1.00 95.62 70 VAL A CA 1
ATOM 539 C C . VAL A 1 70 ? 8.387 -5.502 -21.027 1.00 95.62 70 VAL A C 1
ATOM 541 O O . VAL A 1 70 ? 8.013 -6.600 -20.630 1.00 95.62 70 VAL A O 1
ATOM 544 N N . ARG A 1 71 ? 9.681 -5.218 -21.219 1.00 96.19 71 ARG A N 1
ATOM 545 C CA . ARG A 1 71 ? 10.737 -6.222 -21.059 1.00 96.19 71 ARG A CA 1
ATOM 546 C C . ARG A 1 71 ? 10.743 -6.841 -19.660 1.00 96.19 71 ARG A C 1
ATOM 548 O O . ARG A 1 71 ? 10.874 -8.055 -19.546 1.00 96.19 71 ARG A O 1
ATOM 555 N N . LEU A 1 72 ? 10.647 -6.039 -18.597 1.00 97.06 72 LEU A N 1
ATOM 556 C CA . LEU A 1 72 ? 10.659 -6.569 -17.228 1.00 97.06 72 LEU A CA 1
ATOM 557 C C . LEU A 1 72 ? 9.398 -7.387 -16.917 1.00 97.06 72 LEU A C 1
ATOM 559 O O . LEU A 1 72 ? 9.504 -8.429 -16.272 1.00 97.06 72 LEU A O 1
ATOM 563 N N . ASN A 1 73 ? 8.233 -6.971 -17.417 1.00 95.12 73 ASN A N 1
ATOM 564 C CA . ASN A 1 73 ? 6.996 -7.744 -17.288 1.00 95.12 73 ASN A CA 1
ATOM 565 C C . ASN A 1 73 ? 7.079 -9.076 -18.044 1.00 95.12 73 ASN A C 1
ATOM 567 O O . ASN A 1 73 ? 6.733 -10.117 -17.490 1.00 95.12 73 ASN A O 1
ATOM 571 N N . ASP A 1 74 ? 7.623 -9.078 -19.260 1.00 95.38 74 ASP A N 1
ATOM 572 C CA . ASP A 1 74 ? 7.862 -10.306 -20.021 1.00 95.38 74 ASP A CA 1
ATOM 573 C C . ASP A 1 74 ? 8.837 -11.236 -19.282 1.00 95.38 74 ASP A C 1
ATOM 575 O O . ASP A 1 74 ? 8.635 -12.452 -19.236 1.00 95.38 74 ASP A O 1
ATOM 579 N N . CYS A 1 75 ? 9.871 -10.680 -18.642 1.00 95.31 75 CYS A N 1
ATOM 580 C CA . CYS A 1 75 ? 10.786 -11.445 -17.794 1.00 95.31 75 CYS A CA 1
ATOM 581 C C . CYS A 1 75 ? 10.094 -12.075 -16.584 1.00 95.31 75 CYS A C 1
ATOM 583 O O . CYS A 1 75 ? 10.421 -13.207 -16.222 1.00 95.31 75 CYS A O 1
ATOM 585 N N . TYR A 1 76 ? 9.154 -11.364 -15.965 1.00 94.69 76 TYR A N 1
ATOM 586 C CA . TYR A 1 76 ? 8.378 -11.874 -14.838 1.00 94.69 76 TYR A CA 1
ATOM 587 C C . TYR A 1 76 ? 7.449 -13.012 -15.265 1.00 94.69 76 TYR A C 1
ATOM 589 O O . TYR A 1 76 ? 7.461 -14.077 -14.659 1.00 94.69 76 TYR A O 1
ATOM 597 N N . LEU A 1 77 ? 6.708 -12.823 -16.360 1.00 93.56 77 LEU A N 1
ATOM 598 C CA . LEU A 1 77 ? 5.746 -13.811 -16.852 1.00 93.56 77 LEU A CA 1
ATOM 599 C C . LEU A 1 77 ? 6.413 -15.066 -17.429 1.00 93.56 77 LEU A C 1
ATOM 601 O O . LEU A 1 77 ? 5.879 -16.165 -17.294 1.00 93.56 77 LEU A O 1
ATOM 605 N N . SER A 1 78 ? 7.560 -14.915 -18.096 1.00 93.31 78 SER A N 1
ATOM 606 C CA . SER A 1 78 ? 8.261 -16.039 -18.731 1.00 93.31 78 SER A CA 1
ATOM 607 C C . SER A 1 78 ? 9.204 -16.794 -17.794 1.00 93.31 78 SER A C 1
ATOM 609 O O . SER A 1 78 ? 9.493 -17.962 -18.052 1.00 93.31 78 SER A O 1
ATOM 611 N N . GLY A 1 79 ? 9.739 -16.136 -16.756 1.00 88.00 79 GLY A N 1
ATOM 612 C CA . GLY A 1 79 ? 10.778 -16.698 -15.886 1.00 88.00 79 GLY A CA 1
ATOM 613 C C . GLY A 1 79 ? 12.094 -17.044 -16.605 1.00 88.00 79 GLY A C 1
ATOM 614 O O . GLY A 1 79 ? 12.911 -17.786 -16.065 1.00 88.00 79 GLY A O 1
ATOM 615 N N . ALA A 1 80 ? 12.296 -16.561 -17.838 1.00 85.12 80 ALA A N 1
ATOM 616 C CA . ALA A 1 80 ? 13.354 -17.027 -18.741 1.00 85.12 80 ALA A CA 1
ATOM 617 C C . ALA A 1 80 ? 14.404 -15.955 -19.085 1.00 85.12 80 ALA A C 1
ATOM 619 O O . ALA A 1 80 ? 15.175 -16.117 -20.033 1.00 85.12 80 ALA A O 1
ATOM 620 N N . CYS A 1 81 ? 14.440 -14.847 -18.343 1.00 93.38 81 CYS A N 1
ATOM 621 C CA . CYS A 1 81 ? 15.424 -13.794 -18.571 1.00 93.38 81 CYS A CA 1
ATOM 622 C C . CYS A 1 81 ? 16.784 -14.097 -17.934 1.00 93.38 81 CYS A C 1
ATOM 624 O O . CYS A 1 81 ? 16.933 -14.985 -17.099 1.00 93.38 81 CYS A O 1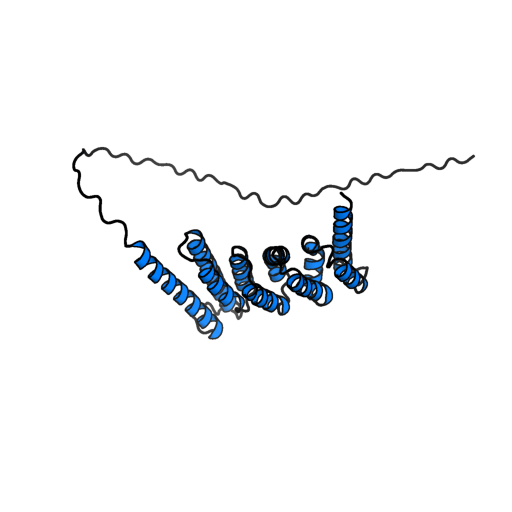
ATOM 626 N N . ASN A 1 82 ? 17.800 -13.331 -18.339 1.00 93.88 82 ASN A N 1
ATOM 627 C CA . ASN A 1 82 ? 19.170 -13.480 -17.852 1.00 93.88 82 ASN A CA 1
ATOM 628 C C . ASN A 1 82 ? 19.356 -12.858 -16.454 1.00 93.88 82 ASN A C 1
ATOM 630 O O . ASN A 1 82 ? 20.083 -11.877 -16.293 1.00 93.88 82 ASN A O 1
ATOM 634 N N . TYR A 1 83 ? 18.672 -13.421 -15.461 1.00 94.81 83 TYR A N 1
ATOM 635 C CA . TYR A 1 83 ? 18.846 -13.110 -14.044 1.00 94.81 83 TYR A CA 1
ATOM 636 C C . TYR A 1 83 ? 19.534 -14.273 -13.318 1.00 94.81 83 TYR A C 1
ATOM 638 O O . TYR A 1 83 ? 19.473 -15.415 -13.786 1.00 94.81 83 TYR A O 1
ATOM 646 N N . PRO A 1 84 ? 20.208 -14.012 -12.180 1.00 92.56 84 PRO A N 1
ATOM 647 C CA . PRO A 1 84 ? 20.766 -15.070 -11.352 1.00 92.56 84 PRO A CA 1
ATOM 648 C C . PRO A 1 84 ? 19.705 -16.114 -11.000 1.00 92.56 84 PRO A C 1
ATOM 650 O O . PRO A 1 84 ? 18.587 -15.771 -10.633 1.00 92.56 84 PRO A O 1
ATOM 653 N N . ASN A 1 85 ? 20.082 -17.385 -11.097 1.00 90.25 85 ASN A N 1
ATOM 654 C CA . ASN A 1 85 ? 19.249 -18.517 -10.696 1.00 90.25 85 ASN A CA 1
ATOM 655 C C . ASN A 1 85 ? 20.058 -19.464 -9.793 1.00 90.25 85 ASN A C 1
ATOM 657 O O . ASN A 1 85 ? 20.089 -20.678 -9.980 1.00 90.25 85 ASN A O 1
ATOM 661 N N . SER A 1 86 ? 20.826 -18.872 -8.870 1.00 91.56 86 SER A N 1
ATOM 662 C CA . SER A 1 86 ? 21.659 -19.601 -7.906 1.00 91.56 86 SER A CA 1
ATOM 663 C C . SER A 1 86 ? 20.826 -20.310 -6.839 1.00 91.56 86 SER A C 1
ATOM 665 O O . SER A 1 86 ? 21.252 -21.331 -6.305 1.00 91.56 86 SER A O 1
ATOM 667 N N . ASP A 1 87 ? 19.645 -19.771 -6.539 1.00 91.19 87 ASP A N 1
ATOM 668 C CA . ASP A 1 87 ? 18.625 -20.362 -5.676 1.00 91.19 87 ASP A CA 1
ATOM 669 C C . ASP A 1 87 ? 17.216 -19.938 -6.143 1.00 91.19 87 ASP A C 1
ATOM 671 O O . ASP A 1 87 ? 17.100 -18.950 -6.877 1.00 91.19 87 ASP A O 1
ATOM 675 N N . PRO A 1 88 ? 16.140 -20.631 -5.713 1.00 81.62 88 PRO A N 1
ATOM 676 C CA . PRO A 1 88 ? 14.786 -20.382 -6.208 1.00 81.62 88 PRO A CA 1
ATOM 677 C C . PRO A 1 88 ? 14.284 -18.943 -6.061 1.00 81.62 88 PRO A C 1
ATOM 679 O O . PRO A 1 88 ? 13.401 -18.551 -6.810 1.00 81.62 88 PRO A O 1
ATOM 682 N N . ARG A 1 89 ? 14.812 -18.160 -5.111 1.00 89.75 89 ARG A N 1
ATOM 683 C CA . ARG A 1 89 ? 14.389 -16.769 -4.898 1.00 89.75 89 ARG A CA 1
ATOM 684 C C . ARG A 1 89 ? 15.316 -15.755 -5.561 1.00 89.75 89 ARG A C 1
ATOM 686 O O . ARG A 1 89 ? 14.914 -14.611 -5.754 1.00 89.75 89 ARG A O 1
ATOM 693 N N . SER A 1 90 ? 16.551 -16.137 -5.891 1.00 93.12 90 SER A N 1
ATOM 694 C CA . SER A 1 90 ? 17.542 -15.224 -6.481 1.00 93.12 90 SER A CA 1
ATOM 695 C C . SER A 1 90 ? 17.051 -14.531 -7.757 1.00 93.12 90 SER A C 1
ATOM 697 O O . SER A 1 90 ? 17.322 -13.341 -7.928 1.00 93.12 90 SER A O 1
ATOM 699 N N . TYR A 1 91 ? 16.279 -15.236 -8.593 1.00 93.94 91 TYR A N 1
ATOM 700 C CA . TYR A 1 91 ? 15.674 -14.675 -9.801 1.00 93.94 91 TYR A CA 1
ATOM 701 C C . TYR A 1 91 ? 14.671 -13.571 -9.451 1.00 93.94 91 TYR A C 1
ATOM 703 O O . TYR A 1 91 ? 14.837 -12.428 -9.879 1.00 93.94 91 TYR A O 1
ATOM 711 N N . ASP A 1 92 ? 13.684 -13.890 -8.609 1.00 92.25 92 ASP A N 1
ATOM 712 C CA . ASP A 1 92 ? 12.607 -12.971 -8.223 1.00 92.25 92 ASP A CA 1
ATOM 713 C C . ASP A 1 92 ? 13.140 -11.730 -7.500 1.00 92.25 92 ASP A C 1
ATOM 715 O O . ASP A 1 92 ? 12.674 -10.615 -7.741 1.00 92.25 92 ASP A O 1
ATOM 719 N N . TYR A 1 93 ? 14.152 -11.898 -6.642 1.00 94.38 93 TYR A N 1
ATOM 720 C CA . TYR A 1 93 ? 14.803 -10.776 -5.968 1.00 94.38 93 TYR A CA 1
ATOM 721 C C . TYR A 1 93 ? 15.539 -9.864 -6.951 1.00 94.38 93 TYR A C 1
ATOM 723 O O . TYR A 1 93 ? 15.409 -8.642 -6.866 1.00 94.38 93 TYR A O 1
ATOM 731 N N . ALA A 1 94 ? 16.321 -10.432 -7.873 1.00 96.31 94 ALA A N 1
ATOM 732 C CA . ALA A 1 94 ? 17.093 -9.640 -8.824 1.00 96.31 94 ALA A CA 1
ATOM 733 C C . ALA A 1 94 ? 16.182 -8.904 -9.818 1.00 96.31 94 ALA A C 1
ATOM 735 O O . ALA A 1 94 ? 16.371 -7.707 -10.045 1.00 96.31 94 ALA A O 1
ATOM 736 N N . LEU A 1 95 ? 15.160 -9.588 -10.340 1.00 97.00 95 LEU A N 1
ATOM 737 C CA . LEU A 1 95 ? 14.156 -8.995 -11.218 1.00 97.00 95 LEU A CA 1
ATOM 738 C C . LEU A 1 95 ? 13.349 -7.908 -10.496 1.00 97.00 95 LEU A C 1
ATOM 740 O O . LEU A 1 95 ? 13.224 -6.795 -11.006 1.00 97.00 95 LEU A O 1
ATOM 744 N N . GLY A 1 96 ? 12.858 -8.193 -9.287 1.00 97.31 96 GLY A N 1
ATOM 745 C CA . GLY A 1 96 ? 12.115 -7.222 -8.483 1.00 97.31 96 GLY A CA 1
ATOM 746 C C . GLY A 1 96 ? 12.935 -5.967 -8.171 1.00 97.31 96 GLY A C 1
ATOM 747 O O . GLY A 1 96 ? 12.420 -4.855 -8.254 1.00 97.31 96 GLY A O 1
ATOM 748 N N . ASN A 1 97 ? 14.232 -6.115 -7.892 1.00 97.69 97 ASN A N 1
ATOM 749 C CA . ASN A 1 97 ? 15.130 -4.980 -7.671 1.00 97.69 97 ASN A CA 1
ATOM 750 C C . ASN A 1 97 ? 15.282 -4.097 -8.921 1.00 97.69 97 ASN A C 1
ATOM 752 O O . ASN A 1 97 ? 15.305 -2.874 -8.811 1.00 97.69 97 ASN A O 1
ATOM 756 N N . ASP A 1 98 ? 15.362 -4.688 -10.113 1.00 98.25 98 ASP A N 1
ATOM 757 C CA . ASP A 1 98 ? 15.423 -3.913 -11.355 1.00 98.25 98 ASP A CA 1
ATOM 758 C C . ASP A 1 98 ? 14.093 -3.217 -11.679 1.00 98.25 98 ASP A C 1
ATOM 760 O O . ASP A 1 98 ? 14.107 -2.094 -12.184 1.00 98.25 98 ASP A O 1
ATOM 764 N N . MET A 1 99 ? 12.954 -3.823 -11.329 1.00 98.56 99 MET A N 1
ATOM 765 C CA . MET A 1 99 ? 11.645 -3.162 -11.411 1.00 98.56 99 MET A CA 1
ATOM 766 C C . MET A 1 99 ? 11.551 -1.962 -10.461 1.00 98.56 99 MET A C 1
ATOM 768 O O . MET A 1 99 ? 11.095 -0.895 -10.868 1.00 98.56 99 MET A O 1
ATOM 772 N N . VAL A 1 100 ? 12.029 -2.100 -9.218 1.00 98.56 100 VAL A N 1
ATOM 773 C CA . VAL A 1 100 ? 12.082 -0.987 -8.254 1.00 98.56 100 VAL A CA 1
ATOM 774 C C . VAL A 1 100 ? 12.962 0.151 -8.772 1.00 98.56 100 VAL A C 1
ATOM 776 O O . VAL A 1 100 ? 12.507 1.291 -8.794 1.00 98.56 100 VAL A O 1
ATOM 779 N N . LYS A 1 101 ? 14.163 -0.148 -9.285 1.00 98.44 101 LYS A N 1
ATOM 780 C CA . LYS A 1 101 ? 15.039 0.871 -9.890 1.00 98.44 101 LYS A CA 1
ATOM 781 C C . LYS A 1 101 ? 14.400 1.558 -11.093 1.00 98.44 101 LYS A C 1
ATOM 783 O O . LYS A 1 101 ? 14.588 2.755 -11.278 1.00 98.44 101 LYS A O 1
ATOM 788 N N . LEU A 1 102 ? 13.664 0.818 -11.926 1.00 98.44 102 LEU A N 1
ATOM 789 C CA . LEU A 1 102 ? 12.937 1.422 -13.040 1.00 98.44 102 LEU A CA 1
ATOM 790 C C . LEU A 1 102 ? 11.849 2.371 -12.529 1.00 98.44 102 LEU A C 1
ATOM 792 O O . LEU A 1 102 ? 11.680 3.446 -13.085 1.00 98.44 102 LEU A O 1
ATOM 796 N N . MET A 1 103 ? 11.149 2.026 -11.449 1.00 98.56 103 MET A N 1
ATOM 797 C CA . MET A 1 103 ? 10.192 2.935 -10.816 1.00 98.56 103 MET A CA 1
ATOM 798 C C . MET A 1 103 ? 10.853 4.172 -10.192 1.00 98.56 103 MET A C 1
ATOM 800 O O . MET A 1 103 ? 10.273 5.251 -10.279 1.00 98.56 103 MET A O 1
ATOM 804 N N . ASP A 1 104 ? 12.062 4.058 -9.633 1.00 98.50 104 ASP A N 1
ATOM 805 C CA . ASP A 1 104 ? 12.856 5.229 -9.221 1.00 98.50 104 ASP A CA 1
ATOM 806 C C . ASP A 1 104 ? 13.218 6.113 -10.433 1.00 98.50 104 ASP A C 1
ATOM 808 O O . ASP A 1 104 ? 13.149 7.339 -10.367 1.00 98.50 104 ASP A O 1
ATOM 812 N N . GLU A 1 105 ? 13.564 5.504 -11.572 1.00 97.75 105 GLU A N 1
ATOM 813 C CA . GLU A 1 105 ? 13.817 6.220 -12.828 1.00 97.75 105 GLU A CA 1
ATOM 814 C C . GLU A 1 105 ? 12.555 6.952 -13.322 1.00 97.75 105 GLU A C 1
ATOM 816 O O . GLU A 1 105 ? 12.621 8.141 -13.635 1.00 97.75 105 GLU A O 1
ATOM 821 N N . LEU A 1 106 ? 11.396 6.284 -13.329 1.00 97.88 106 LEU A N 1
ATOM 822 C CA . LEU A 1 106 ? 10.104 6.878 -13.698 1.00 97.88 106 LEU A CA 1
ATOM 823 C C . LEU A 1 106 ? 9.738 8.070 -12.802 1.00 97.88 106 LEU A C 1
ATOM 825 O O . LEU A 1 106 ? 9.303 9.105 -13.306 1.00 97.88 106 LEU A O 1
ATOM 829 N N . GLU A 1 107 ? 9.956 7.953 -11.492 1.00 97.88 107 GLU A N 1
ATOM 830 C CA . GLU A 1 107 ? 9.745 9.040 -10.530 1.00 97.88 107 GLU A CA 1
ATOM 831 C C . GLU A 1 107 ? 10.600 10.264 -10.871 1.00 97.88 107 GLU A C 1
ATOM 833 O O . GLU A 1 107 ? 10.087 11.380 -10.932 1.00 97.88 107 GLU A O 1
ATOM 838 N N . MET A 1 108 ? 11.886 10.071 -11.183 1.00 97.19 108 MET A N 1
ATOM 839 C CA . MET A 1 108 ? 12.758 11.174 -11.600 1.00 97.19 108 MET A CA 1
ATOM 840 C C . MET A 1 108 ? 12.261 11.852 -12.882 1.00 97.19 108 MET A C 1
ATOM 842 O O . MET A 1 108 ? 12.250 13.081 -12.961 1.00 97.19 108 MET A O 1
ATOM 846 N N . TYR A 1 109 ? 11.826 11.083 -13.884 1.00 96.31 109 TYR A N 1
ATOM 847 C CA . TYR A 1 109 ? 11.273 11.650 -15.117 1.00 96.31 109 TYR A CA 1
ATOM 848 C C . TYR A 1 109 ? 9.972 12.429 -14.873 1.00 96.31 109 TYR A C 1
ATOM 850 O O . TYR A 1 109 ? 9.775 13.488 -15.472 1.00 96.31 109 TYR A O 1
ATOM 858 N N . PHE A 1 110 ? 9.115 11.961 -13.965 1.00 96.56 110 PHE A N 1
ATOM 859 C CA . PHE A 1 110 ? 7.922 12.692 -13.534 1.00 96.56 110 PHE A CA 1
ATOM 860 C C . PHE A 1 110 ? 8.280 14.009 -12.831 1.00 96.56 110 PHE A C 1
ATOM 862 O O . PHE A 1 110 ? 7.795 15.070 -13.224 1.00 96.56 110 PHE A O 1
ATOM 869 N N . LEU A 1 111 ? 9.201 13.977 -11.862 1.00 96.31 111 LEU A N 1
ATOM 870 C CA . LEU A 1 111 ? 9.649 15.172 -11.134 1.00 96.31 111 LEU A CA 1
ATOM 871 C C . LEU A 1 111 ? 10.319 16.212 -12.048 1.00 96.31 111 LEU A C 1
ATOM 873 O O . LEU A 1 111 ? 10.218 17.414 -11.800 1.00 96.31 111 LEU A O 1
ATOM 877 N N . ASN A 1 112 ? 10.952 15.770 -13.137 1.00 95.62 112 ASN A N 1
ATOM 878 C CA . ASN A 1 112 ? 11.546 16.641 -14.154 1.00 95.62 112 ASN A CA 1
ATOM 879 C C . ASN A 1 112 ? 10.536 17.153 -15.205 1.00 95.62 112 ASN A C 1
ATOM 881 O O . ASN A 1 112 ? 10.907 17.927 -16.094 1.00 95.62 112 ASN A O 1
ATOM 885 N N . GLY A 1 113 ? 9.263 16.750 -15.116 1.00 93.88 113 GLY A N 1
ATOM 886 C CA . GLY A 1 113 ? 8.197 17.136 -16.044 1.00 93.88 113 GLY A CA 1
ATOM 887 C C . GLY A 1 113 ? 8.293 16.473 -17.421 1.00 93.88 113 GLY A C 1
ATOM 888 O O . GLY A 1 113 ? 7.791 17.019 -18.405 1.00 93.88 113 GLY A O 1
ATOM 889 N N . GLU A 1 114 ? 8.981 15.334 -17.518 1.00 94.50 114 GLU A N 1
ATOM 890 C CA . GLU A 1 114 ? 9.119 14.544 -18.748 1.00 94.50 114 GLU A CA 1
ATOM 891 C C . GLU A 1 114 ? 8.052 13.446 -18.872 1.00 94.50 114 GLU A C 1
ATOM 893 O O . GLU A 1 114 ? 7.731 13.037 -19.991 1.00 94.50 114 GLU A O 1
ATOM 898 N N . LEU A 1 115 ? 7.484 13.020 -17.740 1.00 95.12 115 LEU A N 1
ATOM 899 C CA . LEU A 1 115 ? 6.273 12.205 -17.651 1.00 95.12 115 LEU A CA 1
ATOM 900 C C . LEU A 1 115 ? 5.155 13.015 -17.003 1.00 95.12 115 LEU A C 1
ATOM 902 O O . LEU A 1 115 ? 5.405 13.777 -16.067 1.00 95.12 115 LEU A O 1
ATOM 906 N N . ASP A 1 116 ? 3.931 12.840 -17.488 1.00 96.00 116 ASP A N 1
ATOM 907 C CA . ASP A 1 116 ? 2.748 13.372 -16.813 1.00 96.00 116 ASP A CA 1
ATOM 908 C C . ASP A 1 116 ? 2.166 12.375 -15.791 1.00 96.00 116 ASP A C 1
ATOM 910 O O . ASP A 1 116 ? 2.653 11.254 -15.611 1.00 96.00 116 ASP A O 1
ATOM 914 N N . SER A 1 117 ? 1.145 12.821 -15.054 1.00 97.25 117 SER A N 1
ATOM 915 C CA . SER A 1 117 ? 0.504 12.024 -14.006 1.00 97.25 117 SER A CA 1
ATOM 916 C C . SER A 1 117 ? -0.206 10.782 -14.541 1.00 97.25 117 SER A C 1
ATOM 918 O O . SER A 1 117 ? -0.197 9.758 -13.859 1.00 97.25 117 SER A O 1
ATOM 920 N N . ASP A 1 118 ? -0.801 10.852 -15.734 1.00 96.81 118 ASP A N 1
ATOM 921 C CA . ASP A 1 118 ? -1.529 9.724 -16.323 1.00 96.81 118 ASP A CA 1
ATOM 922 C C . ASP A 1 118 ? -0.537 8.640 -16.763 1.00 96.81 118 ASP A C 1
ATOM 924 O O . ASP A 1 118 ? -0.742 7.453 -16.513 1.00 96.81 118 ASP A O 1
ATOM 928 N N . GLU A 1 119 ? 0.597 9.045 -17.331 1.00 95.94 119 GLU A N 1
ATOM 929 C CA . GLU A 1 119 ? 1.685 8.142 -17.702 1.00 95.94 119 GLU A CA 1
ATOM 930 C C . GLU A 1 119 ? 2.306 7.452 -16.484 1.00 95.94 119 GLU A C 1
ATOM 932 O O . GLU A 1 119 ? 2.442 6.226 -16.476 1.00 95.94 119 GLU A O 1
ATOM 937 N N . LEU A 1 120 ? 2.646 8.206 -15.429 1.00 97.56 120 LEU A N 1
ATOM 938 C CA . LEU A 1 120 ? 3.193 7.612 -14.204 1.00 97.56 120 LEU A CA 1
ATOM 939 C C . LEU A 1 120 ? 2.195 6.635 -13.565 1.00 97.56 120 LEU A C 1
ATOM 941 O O . LEU A 1 120 ? 2.592 5.562 -13.101 1.00 97.56 120 LEU A O 1
ATOM 945 N N . ARG A 1 121 ? 0.899 6.976 -13.583 1.00 98.19 121 ARG A N 1
ATOM 946 C CA . ARG A 1 121 ? -0.173 6.109 -13.086 1.00 98.19 121 ARG A CA 1
ATOM 947 C C . ARG A 1 121 ? -0.228 4.790 -13.846 1.00 98.19 121 ARG A C 1
ATOM 949 O O . ARG A 1 121 ? -0.223 3.738 -13.211 1.00 98.19 121 ARG A O 1
ATOM 956 N N . LEU A 1 122 ? -0.224 4.837 -15.180 1.00 96.75 122 LEU A N 1
ATOM 957 C CA . LEU A 1 122 ? -0.262 3.640 -16.025 1.00 96.75 122 LEU A CA 1
ATOM 958 C C . LEU A 1 122 ? 0.914 2.701 -15.741 1.00 96.75 122 LEU A C 1
ATOM 960 O O . LEU A 1 122 ? 0.727 1.485 -15.668 1.00 96.75 122 LEU A O 1
ATOM 964 N N . PHE A 1 123 ? 2.117 3.243 -15.541 1.00 97.44 123 PHE A N 1
ATOM 965 C CA . PHE A 1 123 ? 3.269 2.429 -15.160 1.00 97.44 123 PHE A CA 1
ATOM 966 C C . PHE A 1 123 ? 3.112 1.809 -13.771 1.00 97.44 123 PHE A C 1
ATOM 968 O O . PHE A 1 123 ? 3.329 0.608 -13.608 1.00 97.44 123 PHE A O 1
ATOM 975 N N . ALA A 1 124 ? 2.701 2.592 -12.772 1.00 98.00 124 ALA A N 1
ATOM 976 C CA . ALA A 1 124 ? 2.508 2.081 -11.419 1.00 98.00 124 ALA A CA 1
ATOM 977 C C . ALA A 1 124 ? 1.415 0.995 -11.359 1.00 98.00 124 ALA A C 1
ATOM 979 O O . ALA A 1 124 ? 1.592 -0.019 -10.687 1.00 98.00 124 ALA A O 1
ATOM 980 N N . HIS A 1 125 ? 0.324 1.146 -12.117 1.00 97.62 125 HIS A N 1
ATOM 981 C CA . HIS A 1 125 ? -0.722 0.124 -12.245 1.00 97.62 125 HIS A CA 1
ATOM 982 C C . HIS A 1 125 ? -0.194 -1.197 -12.806 1.00 97.62 125 HIS A C 1
ATOM 984 O O . HIS A 1 125 ? -0.579 -2.262 -12.329 1.00 97.62 125 HIS A O 1
ATOM 990 N N . GLN A 1 126 ? 0.712 -1.154 -13.786 1.00 96.56 126 GLN A N 1
ATOM 991 C CA . GLN A 1 126 ? 1.330 -2.372 -14.318 1.00 96.56 126 GLN A CA 1
ATOM 992 C C . GLN A 1 126 ? 2.146 -3.096 -13.241 1.00 96.56 126 GLN A C 1
ATOM 994 O O . GLN A 1 126 ? 2.027 -4.313 -13.108 1.00 96.56 126 GLN A O 1
ATOM 999 N N . PHE A 1 127 ? 2.907 -2.357 -12.429 1.00 97.50 127 PHE A N 1
ATOM 1000 C CA . PHE A 1 127 ? 3.725 -2.936 -11.362 1.00 97.50 127 PHE A CA 1
ATOM 1001 C C . PHE A 1 127 ? 2.927 -3.429 -10.148 1.00 97.50 127 PHE A C 1
ATOM 1003 O O . PHE A 1 127 ? 3.381 -4.353 -9.477 1.00 97.50 127 PHE A O 1
ATOM 1010 N N . LEU A 1 128 ? 1.728 -2.897 -9.885 1.00 95.62 128 LEU A N 1
ATOM 1011 C CA . LEU A 1 128 ? 0.839 -3.434 -8.841 1.00 95.62 128 LEU A CA 1
ATOM 1012 C C . LEU A 1 128 ? 0.461 -4.907 -9.078 1.00 95.62 128 LEU A C 1
ATOM 1014 O O . LEU A 1 128 ? 0.275 -5.655 -8.120 1.00 95.62 128 LEU A O 1
ATOM 1018 N N . ASN A 1 129 ? 0.386 -5.337 -10.340 1.00 92.81 129 ASN A N 1
ATOM 1019 C CA . ASN A 1 129 ? 0.024 -6.710 -10.706 1.00 92.81 129 ASN A CA 1
ATOM 1020 C C . ASN A 1 129 ? 1.175 -7.720 -10.556 1.00 92.81 129 ASN A C 1
ATOM 1022 O O . ASN A 1 129 ? 0.974 -8.911 -10.788 1.00 92.81 129 ASN A O 1
ATOM 1026 N N . ILE A 1 130 ? 2.379 -7.268 -10.199 1.00 94.19 130 ILE A N 1
ATOM 1027 C CA . ILE A 1 130 ? 3.520 -8.147 -9.944 1.00 94.19 130 ILE A CA 1
ATOM 1028 C C . ILE A 1 130 ? 3.413 -8.665 -8.511 1.00 94.19 130 ILE A C 1
ATOM 1030 O O . ILE A 1 130 ? 3.434 -7.866 -7.578 1.00 94.19 130 ILE A O 1
ATOM 1034 N N . ASP A 1 131 ? 3.332 -9.987 -8.327 1.00 92.19 131 ASP A N 1
ATOM 1035 C CA . ASP A 1 131 ? 3.254 -10.641 -7.008 1.00 92.19 131 ASP A CA 1
ATOM 1036 C C . ASP A 1 131 ? 4.615 -10.607 -6.288 1.00 92.19 131 ASP A C 1
ATOM 1038 O O . ASP A 1 131 ? 5.320 -11.603 -6.126 1.00 92.19 131 ASP A O 1
ATOM 1042 N N . ASN A 1 132 ? 5.047 -9.396 -5.951 1.00 92.81 132 ASN A N 1
ATOM 1043 C CA . ASN A 1 132 ? 6.252 -9.102 -5.201 1.00 92.81 132 ASN A CA 1
ATOM 1044 C C . ASN A 1 132 ? 5.990 -7.866 -4.336 1.00 92.81 132 ASN A C 1
ATOM 1046 O O . ASN A 1 132 ? 5.883 -6.748 -4.847 1.00 92.81 132 ASN A O 1
ATOM 1050 N N . GLY A 1 133 ? 5.947 -8.055 -3.015 1.00 93.56 133 GLY A N 1
ATOM 1051 C CA . GLY A 1 133 ? 5.611 -6.990 -2.068 1.00 93.56 133 GLY A CA 1
ATOM 1052 C C . GLY A 1 133 ? 6.522 -5.757 -2.144 1.00 93.56 133 GLY A C 1
ATOM 1053 O O . GLY A 1 133 ? 6.062 -4.646 -1.892 1.00 93.56 133 GLY A O 1
ATOM 1054 N N . HIS A 1 134 ? 7.791 -5.894 -2.553 1.00 94.88 134 HIS A N 1
ATOM 1055 C CA . HIS A 1 134 ? 8.680 -4.740 -2.747 1.00 94.88 134 HIS A CA 1
ATOM 1056 C C . HIS A 1 134 ? 8.322 -3.935 -3.999 1.00 94.88 134 HIS A C 1
ATOM 1058 O O . HIS A 1 134 ? 8.336 -2.703 -3.961 1.00 94.88 134 HIS A O 1
ATOM 1064 N N . VAL A 1 135 ? 7.979 -4.624 -5.090 1.00 97.50 135 VAL A N 1
ATOM 1065 C CA . VAL A 1 135 ? 7.530 -3.994 -6.339 1.00 97.50 135 VAL A CA 1
ATOM 1066 C C . VAL A 1 135 ? 6.193 -3.290 -6.107 1.00 97.50 135 VAL A C 1
ATOM 1068 O O . VAL A 1 135 ? 6.075 -2.099 -6.387 1.00 97.50 135 VAL A O 1
ATOM 1071 N N . GLN A 1 136 ? 5.226 -3.972 -5.489 1.00 97.31 136 GLN A N 1
ATOM 1072 C CA . GLN A 1 136 ? 3.926 -3.390 -5.143 1.00 97.31 136 GLN A CA 1
ATOM 1073 C C . GLN A 1 136 ? 4.071 -2.189 -4.205 1.00 97.31 136 GLN A C 1
ATOM 1075 O O . GLN A 1 136 ? 3.470 -1.146 -4.448 1.00 97.31 136 GLN A O 1
A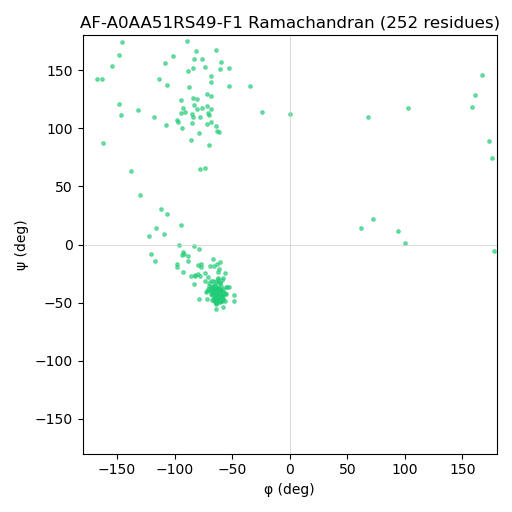TOM 1080 N N . ALA A 1 137 ? 4.917 -2.281 -3.176 1.00 96.81 137 ALA A N 1
ATOM 1081 C CA . ALA A 1 137 ? 5.167 -1.169 -2.265 1.00 96.81 137 ALA A CA 1
ATOM 1082 C C . ALA A 1 137 ? 5.716 0.071 -2.986 1.00 96.81 137 ALA A C 1
ATOM 1084 O O . ALA A 1 137 ? 5.277 1.188 -2.706 1.00 96.81 137 ALA A O 1
ATOM 1085 N N . LYS A 1 138 ? 6.658 -0.106 -3.923 1.00 98.19 138 LYS A N 1
ATOM 1086 C CA . LYS A 1 138 ? 7.187 1.016 -4.707 1.00 98.19 138 LYS A CA 1
ATOM 1087 C C . LYS A 1 138 ? 6.136 1.570 -5.673 1.00 98.19 138 LYS A C 1
ATOM 1089 O O . LYS A 1 138 ? 6.020 2.787 -5.788 1.00 98.19 138 LYS A O 1
ATOM 1094 N N . ALA A 1 139 ? 5.325 0.719 -6.299 1.00 98.38 139 ALA A N 1
ATOM 1095 C CA . ALA A 1 139 ? 4.213 1.163 -7.138 1.00 98.38 139 ALA A CA 1
ATOM 1096 C C . ALA A 1 139 ? 3.210 2.019 -6.342 1.00 98.38 139 ALA A C 1
ATOM 1098 O O . ALA A 1 139 ? 2.826 3.100 -6.782 1.00 98.38 139 ALA A O 1
ATOM 1099 N N . ILE A 1 140 ? 2.857 1.595 -5.125 1.00 98.25 140 ILE A N 1
ATOM 1100 C CA . ILE A 1 140 ? 1.998 2.352 -4.202 1.00 98.25 140 ILE A CA 1
ATOM 1101 C C . ILE A 1 140 ? 2.639 3.688 -3.805 1.00 98.25 140 ILE A C 1
ATOM 1103 O O . ILE A 1 140 ? 1.951 4.708 -3.766 1.00 98.25 140 ILE A O 1
ATOM 1107 N N . GLN A 1 141 ? 3.956 3.720 -3.574 1.00 97.88 141 GLN A N 1
ATOM 1108 C CA . GLN A 1 141 ? 4.685 4.966 -3.313 1.00 97.88 141 GLN A CA 1
ATOM 1109 C C . GLN A 1 141 ? 4.581 5.957 -4.485 1.00 97.88 141 GLN A C 1
ATOM 1111 O O . GLN A 1 141 ? 4.425 7.155 -4.243 1.00 97.88 141 GLN A O 1
ATOM 1116 N N . LEU A 1 142 ? 4.655 5.491 -5.737 1.00 98.25 142 LEU A N 1
ATOM 1117 C CA . LEU A 1 142 ? 4.451 6.355 -6.906 1.00 98.25 142 LEU A CA 1
ATOM 1118 C C . LEU A 1 142 ? 3.017 6.890 -6.956 1.00 98.25 142 LEU A C 1
ATOM 1120 O O . LEU A 1 142 ? 2.808 8.087 -7.132 1.00 98.25 142 LEU A O 1
ATOM 1124 N N . LEU A 1 143 ? 2.026 6.024 -6.730 1.00 98.38 143 LEU A N 1
ATOM 1125 C CA . LEU A 1 143 ? 0.609 6.406 -6.732 1.00 98.38 143 LEU A CA 1
ATOM 1126 C C . LEU A 1 143 ? 0.270 7.430 -5.639 1.00 98.38 143 LEU A C 1
ATOM 1128 O O . LEU A 1 143 ? -0.603 8.267 -5.845 1.00 98.38 143 LEU A O 1
ATOM 1132 N N . ASN A 1 144 ? 0.992 7.423 -4.517 1.00 97.31 144 ASN A N 1
ATOM 1133 C CA . ASN A 1 144 ? 0.837 8.401 -3.434 1.00 97.31 144 ASN A CA 1
ATOM 1134 C C . ASN A 1 144 ? 1.235 9.836 -3.813 1.00 97.31 144 ASN A C 1
ATOM 1136 O O . ASN A 1 144 ? 0.923 10.772 -3.082 1.00 97.31 144 ASN A O 1
ATOM 1140 N N . GLN A 1 145 ? 1.910 10.026 -4.945 1.00 96.62 145 GLN A N 1
ATOM 1141 C CA . GLN A 1 145 ? 2.268 11.350 -5.466 1.00 96.62 145 GLN A CA 1
ATOM 1142 C C . GLN A 1 145 ? 1.220 11.908 -6.429 1.00 96.62 145 GLN A C 1
ATOM 1144 O O . GLN A 1 145 ? 1.321 13.057 -6.862 1.00 96.62 145 GLN A O 1
ATOM 1149 N N . LEU A 1 146 ? 0.232 11.094 -6.797 1.00 97.56 146 LEU A N 1
ATOM 1150 C CA . LEU A 1 146 ? -0.770 11.427 -7.793 1.00 97.56 146 LEU A CA 1
ATOM 1151 C C . LEU A 1 146 ? -2.084 11.829 -7.126 1.00 97.56 146 LEU A C 1
ATOM 1153 O O . LEU A 1 146 ? -2.337 11.543 -5.956 1.00 97.56 146 LEU A O 1
ATOM 1157 N N . SER A 1 147 ? -2.945 12.501 -7.890 1.00 97.06 147 SER A N 1
ATOM 1158 C CA . SER A 1 147 ? -4.315 12.751 -7.451 1.00 97.06 147 SER A CA 1
ATOM 1159 C C . SER A 1 147 ? -5.051 11.432 -7.218 1.00 97.06 147 SER A C 1
ATOM 1161 O O . SER A 1 147 ? -4.764 10.421 -7.863 1.00 97.06 147 SER A O 1
ATOM 1163 N N . VAL A 1 148 ? -6.016 11.446 -6.302 1.00 97.50 148 VAL A N 1
ATOM 1164 C CA . VAL A 1 148 ? -6.875 10.283 -6.071 1.00 97.50 148 VAL A CA 1
ATOM 1165 C C . VAL A 1 148 ? -7.784 10.039 -7.271 1.00 97.50 148 VAL A C 1
ATOM 1167 O O . VAL A 1 148 ? -8.264 10.979 -7.909 1.00 97.50 148 VAL A O 1
ATOM 1170 N N . ASP A 1 149 ? -8.056 8.772 -7.556 1.00 97.38 149 ASP A N 1
ATOM 1171 C CA . ASP A 1 149 ? -9.033 8.358 -8.550 1.00 97.38 149 ASP A CA 1
ATOM 1172 C C . ASP A 1 149 ? -9.588 6.960 -8.236 1.00 97.38 149 ASP A C 1
ATOM 1174 O O . ASP A 1 149 ? -8.945 6.112 -7.617 1.00 97.38 149 ASP A O 1
ATOM 1178 N N . SER A 1 150 ? -10.806 6.705 -8.693 1.00 97.62 150 SER A N 1
ATOM 1179 C CA . SER A 1 150 ? -11.515 5.458 -8.409 1.00 97.62 150 SER A CA 1
ATOM 1180 C C . SER A 1 150 ? -10.852 4.206 -8.994 1.00 97.62 150 SER A C 1
ATOM 1182 O O . SER A 1 150 ? -10.986 3.131 -8.415 1.00 97.62 150 SER A O 1
ATOM 1184 N N . GLU A 1 151 ? -10.171 4.312 -10.140 1.00 97.62 151 GLU A N 1
ATOM 1185 C CA . GLU A 1 151 ? -9.558 3.154 -10.804 1.00 97.62 151 GLU A CA 1
ATOM 1186 C C . GLU A 1 151 ? -8.331 2.682 -10.021 1.00 97.62 151 GLU A C 1
ATOM 1188 O O . GLU A 1 151 ? -8.218 1.501 -9.686 1.00 97.62 151 GLU A O 1
ATOM 1193 N N . THR A 1 152 ? -7.463 3.615 -9.625 1.00 98.00 152 THR A N 1
ATOM 1194 C CA . THR A 1 152 ? -6.329 3.327 -8.744 1.00 98.00 152 THR A CA 1
ATOM 1195 C C . THR A 1 152 ? -6.790 2.738 -7.416 1.00 98.00 152 THR A C 1
ATOM 1197 O O . THR A 1 152 ? -6.194 1.765 -6.953 1.00 98.00 152 THR A O 1
ATOM 1200 N N . LEU A 1 153 ? -7.852 3.275 -6.803 1.00 98.12 153 LEU A N 1
ATOM 1201 C CA . LEU A 1 153 ? -8.363 2.724 -5.548 1.00 98.12 153 LEU A CA 1
ATOM 1202 C C . LEU A 1 153 ? -8.812 1.271 -5.706 1.00 98.12 153 LEU A C 1
ATOM 1204 O O . LEU A 1 153 ? -8.496 0.442 -4.854 1.00 98.12 153 LEU A O 1
ATOM 1208 N N . LEU A 1 154 ? -9.517 0.944 -6.791 1.00 97.19 154 LEU A N 1
ATOM 1209 C CA . LEU A 1 154 ? -9.950 -0.425 -7.070 1.00 97.19 154 LEU A CA 1
ATOM 1210 C C . LEU A 1 154 ? -8.749 -1.376 -7.194 1.00 97.19 154 LEU A C 1
ATOM 1212 O O . LEU A 1 154 ? -8.737 -2.449 -6.589 1.00 97.19 154 LEU A O 1
ATOM 1216 N N . LEU A 1 155 ? -7.707 -0.971 -7.923 1.00 96.62 155 LEU A N 1
ATOM 1217 C CA . LEU A 1 155 ? -6.496 -1.779 -8.081 1.00 96.62 155 LEU A CA 1
ATOM 1218 C C . LEU A 1 155 ? -5.755 -1.957 -6.751 1.00 96.62 155 LEU A C 1
ATOM 1220 O O . LEU A 1 155 ? -5.424 -3.083 -6.376 1.00 96.62 155 LEU A O 1
ATOM 1224 N N . VAL A 1 156 ? -5.557 -0.878 -5.994 1.00 97.12 156 VAL A N 1
ATOM 1225 C CA . VAL A 1 156 ? -4.870 -0.917 -4.694 1.00 97.12 156 VAL A CA 1
ATOM 1226 C C . VAL A 1 156 ? -5.652 -1.759 -3.688 1.00 97.12 156 VAL A C 1
ATOM 1228 O O . VAL A 1 156 ? -5.087 -2.655 -3.070 1.00 97.12 156 VAL A O 1
ATOM 1231 N N . THR A 1 157 ? -6.958 -1.538 -3.544 1.00 95.81 157 THR A N 1
ATOM 1232 C CA . THR A 1 157 ? -7.789 -2.308 -2.603 1.00 95.81 157 THR A CA 1
ATOM 1233 C C . THR A 1 157 ? -7.844 -3.787 -2.976 1.00 95.81 157 THR A C 1
ATOM 1235 O O . THR A 1 157 ? -7.765 -4.631 -2.083 1.00 95.81 157 THR A O 1
ATOM 1238 N N . SER A 1 158 ? -7.901 -4.127 -4.269 1.00 94.12 158 SER A N 1
ATOM 1239 C CA . SER A 1 158 ? -7.847 -5.525 -4.718 1.00 94.12 158 SER A CA 1
ATOM 1240 C C . SER A 1 158 ? -6.489 -6.181 -4.426 1.00 94.12 158 SER A C 1
ATOM 1242 O O . SER A 1 158 ? -6.448 -7.320 -3.959 1.00 94.12 158 SER A O 1
ATOM 1244 N N . THR A 1 159 ? -5.388 -5.443 -4.603 1.00 94.25 159 THR A N 1
ATOM 1245 C CA . THR A 1 159 ? -4.028 -5.891 -4.265 1.00 94.25 159 THR A CA 1
ATOM 1246 C C . THR A 1 159 ? -3.908 -6.160 -2.763 1.00 94.25 159 THR A C 1
ATOM 1248 O O . THR A 1 159 ? -3.475 -7.232 -2.350 1.00 94.25 159 THR A O 1
ATOM 1251 N N . LEU A 1 160 ? -4.371 -5.225 -1.928 1.00 94.44 160 LEU A N 1
ATOM 1252 C CA . LEU A 1 160 ? -4.262 -5.314 -0.469 1.00 94.44 160 LEU A CA 1
ATOM 1253 C C . LEU A 1 160 ? -5.218 -6.336 0.154 1.00 94.44 160 LEU A C 1
ATOM 1255 O O . LEU A 1 160 ? -4.886 -6.947 1.165 1.00 94.44 160 LEU A O 1
ATOM 1259 N N . SER A 1 161 ? -6.395 -6.551 -0.437 1.00 89.75 161 SER A N 1
ATOM 1260 C CA . SER A 1 161 ? -7.373 -7.528 0.068 1.00 89.75 161 SER A CA 1
ATOM 1261 C C . SER A 1 161 ? -6.879 -8.969 -0.045 1.00 89.75 161 SER A C 1
ATOM 1263 O O . SER A 1 161 ? -7.222 -9.803 0.790 1.00 89.75 161 SER A O 1
ATOM 1265 N N . ASN A 1 162 ? -6.068 -9.251 -1.066 1.00 77.69 162 ASN A N 1
ATOM 1266 C CA . ASN A 1 162 ? -5.576 -10.591 -1.372 1.00 77.69 162 ASN A CA 1
ATOM 1267 C C . ASN A 1 162 ? -4.213 -10.905 -0.733 1.00 77.69 162 ASN A C 1
ATOM 1269 O O . ASN A 1 162 ? -3.759 -12.046 -0.813 1.00 77.69 162 ASN A O 1
ATOM 1273 N N . HIS A 1 163 ? -3.560 -9.924 -0.102 1.00 75.75 163 HIS A N 1
ATOM 1274 C CA . HIS A 1 163 ? -2.204 -10.077 0.417 1.00 75.75 163 HIS A CA 1
ATOM 1275 C C . HIS A 1 163 ? -2.182 -10.191 1.947 1.00 75.75 163 HIS A C 1
ATOM 1277 O O . HIS A 1 163 ? -2.833 -9.438 2.665 1.00 75.75 163 HIS A O 1
ATOM 1283 N N . TYR A 1 164 ? -1.362 -11.108 2.465 1.00 80.25 164 TYR A N 1
ATOM 1284 C CA . TYR A 1 164 ? -1.169 -11.317 3.908 1.00 80.25 164 TYR A CA 1
ATOM 1285 C C . TYR A 1 164 ? 0.040 -10.554 4.478 1.00 80.25 164 TYR A C 1
ATOM 1287 O O . TYR A 1 164 ? 0.527 -10.879 5.562 1.00 80.25 164 TYR A O 1
ATOM 1295 N N . ASP A 1 165 ? 0.547 -9.557 3.747 1.00 90.25 165 ASP A N 1
ATOM 1296 C CA . ASP A 1 165 ? 1.759 -8.829 4.127 1.00 90.25 165 ASP A CA 1
ATOM 1297 C C . ASP A 1 165 ? 1.391 -7.537 4.852 1.00 90.25 165 ASP A C 1
ATOM 1299 O O . ASP A 1 165 ? 0.951 -6.552 4.254 1.00 90.25 165 ASP A O 1
ATOM 1303 N N . ALA A 1 166 ? 1.591 -7.557 6.169 1.00 93.56 166 ALA A N 1
ATOM 1304 C CA . ALA A 1 166 ? 1.383 -6.395 7.014 1.00 93.56 166 ALA A CA 1
ATOM 1305 C C . ALA A 1 166 ? 2.285 -5.217 6.609 1.00 93.56 166 ALA A C 1
ATOM 1307 O O . ALA A 1 166 ? 1.841 -4.078 6.702 1.00 93.56 166 ALA A O 1
ATOM 1308 N N . ALA A 1 167 ? 3.503 -5.463 6.114 1.00 93.62 167 ALA A N 1
ATOM 1309 C CA . ALA A 1 167 ? 4.421 -4.400 5.717 1.00 93.62 167 ALA A CA 1
ATOM 1310 C C . ALA A 1 167 ? 3.952 -3.685 4.443 1.00 93.62 167 ALA A C 1
ATOM 1312 O O . ALA A 1 167 ? 4.065 -2.462 4.348 1.00 93.62 167 ALA A O 1
ATOM 1313 N N . LEU A 1 168 ? 3.397 -4.419 3.472 1.00 95.31 168 LEU A N 1
ATOM 1314 C CA . LEU A 1 168 ? 2.790 -3.813 2.284 1.00 95.31 168 LEU A CA 1
ATOM 1315 C C . LEU A 1 168 ? 1.590 -2.941 2.671 1.00 95.31 168 LEU A C 1
ATOM 1317 O O . LEU A 1 168 ? 1.488 -1.795 2.228 1.00 95.31 168 LEU A O 1
ATOM 1321 N N . LEU A 1 169 ? 0.706 -3.454 3.531 1.00 96.56 169 LEU A N 1
ATOM 1322 C CA . LEU A 1 169 ? -0.465 -2.704 3.981 1.00 96.56 169 LEU A CA 1
ATOM 1323 C C . LEU A 1 169 ? -0.079 -1.455 4.783 1.00 96.56 169 LEU A C 1
ATOM 1325 O O . LEU A 1 169 ? -0.624 -0.384 4.530 1.00 96.56 169 LEU A O 1
ATOM 1329 N N . GLU A 1 170 ? 0.898 -1.562 5.684 1.00 96.19 170 GLU A N 1
ATOM 1330 C CA . GLU A 1 170 ? 1.432 -0.432 6.452 1.00 96.19 170 GLU A CA 1
ATOM 1331 C C . GLU A 1 170 ? 1.970 0.668 5.527 1.00 96.19 170 GLU A C 1
ATOM 1333 O O . GLU A 1 170 ? 1.595 1.835 5.649 1.00 96.19 170 GLU A O 1
ATOM 1338 N N . LYS A 1 171 ? 2.780 0.293 4.529 1.00 96.00 171 LYS A N 1
ATOM 1339 C CA . LYS A 1 171 ? 3.302 1.225 3.514 1.00 96.00 171 LYS A CA 1
ATOM 1340 C C . LYS A 1 171 ? 2.204 1.880 2.674 1.00 96.00 171 LYS A C 1
ATOM 1342 O O . LYS A 1 171 ? 2.438 2.936 2.093 1.00 96.00 171 LYS A O 1
ATOM 1347 N N . SER A 1 172 ? 1.022 1.274 2.621 1.00 97.62 172 SER A N 1
ATOM 1348 C CA . SER A 1 172 ? -0.125 1.770 1.862 1.00 97.62 172 SER A CA 1
ATOM 1349 C C . SER A 1 172 ? -1.010 2.732 2.651 1.00 97.62 172 SER A C 1
ATOM 1351 O O . SER A 1 172 ? -1.826 3.427 2.047 1.00 97.62 172 SER A O 1
ATOM 1353 N N . LEU A 1 173 ? -0.858 2.816 3.979 1.00 98.00 173 LEU A N 1
ATOM 1354 C CA . LEU A 1 173 ? -1.704 3.665 4.823 1.00 98.00 173 LEU A CA 1
ATOM 1355 C C . LEU A 1 173 ? -1.700 5.148 4.411 1.00 98.00 173 LEU A C 1
ATOM 1357 O O . LEU A 1 173 ? -2.789 5.716 4.365 1.00 98.00 173 LEU A O 1
ATOM 1361 N N . PRO A 1 174 ? -0.568 5.786 4.042 1.00 97.88 174 PRO A N 1
ATOM 1362 C CA . PRO A 1 174 ? -0.589 7.179 3.589 1.00 97.88 174 PRO A CA 1
ATOM 1363 C C . PRO A 1 174 ? -1.474 7.393 2.354 1.00 97.88 174 PRO A C 1
ATOM 1365 O O . PRO A 1 174 ? -2.273 8.331 2.322 1.00 97.88 174 PRO A O 1
ATOM 1368 N N . LEU A 1 175 ? -1.400 6.474 1.383 1.00 98.12 175 LEU A N 1
ATOM 1369 C CA . LEU A 1 175 ? -2.240 6.512 0.187 1.00 98.12 175 LEU A CA 1
ATOM 1370 C C . LEU A 1 175 ? -3.713 6.349 0.571 1.00 98.12 175 LEU A C 1
ATOM 1372 O O . LEU A 1 175 ? -4.547 7.174 0.206 1.00 98.12 175 LEU A O 1
ATOM 1376 N N . LEU A 1 176 ? -4.038 5.320 1.358 1.00 98.56 176 LEU A N 1
ATOM 1377 C CA . LEU A 1 176 ? -5.409 5.066 1.807 1.00 98.56 176 LEU A CA 1
ATOM 1378 C C . LEU A 1 176 ? -5.980 6.244 2.605 1.00 98.56 176 LEU A C 1
ATOM 1380 O O . LEU A 1 176 ? -7.160 6.562 2.471 1.00 98.56 176 LEU A O 1
ATOM 1384 N N . GLN A 1 177 ? -5.158 6.927 3.402 1.00 98.38 177 GLN A N 1
ATOM 1385 C CA . GLN A 1 177 ? -5.573 8.115 4.139 1.00 98.38 177 GLN A CA 1
ATOM 1386 C C . GLN A 1 177 ? -5.922 9.264 3.185 1.00 98.38 177 GLN A C 1
ATOM 1388 O O . GLN A 1 177 ? -6.947 9.922 3.379 1.00 98.38 177 GLN A O 1
ATOM 1393 N N . ALA A 1 178 ? -5.128 9.473 2.129 1.00 98.12 178 ALA A N 1
ATOM 1394 C CA . ALA A 1 178 ? -5.430 10.463 1.098 1.00 98.12 178 ALA A CA 1
ATOM 1395 C C . ALA A 1 178 ? -6.769 10.167 0.399 1.00 98.12 178 ALA A C 1
ATOM 1397 O O . ALA A 1 178 ? -7.563 11.088 0.198 1.00 98.12 178 ALA A O 1
ATOM 1398 N N . TYR A 1 179 ? -7.057 8.896 0.096 1.00 98.56 179 TYR A N 1
ATOM 1399 C CA . TYR A 1 179 ? -8.348 8.458 -0.450 1.00 98.56 179 TYR A CA 1
ATOM 1400 C C . TYR A 1 179 ? -9.507 8.680 0.524 1.00 98.56 179 TYR A C 1
ATOM 1402 O O . TYR A 1 179 ? -10.538 9.246 0.150 1.00 98.56 179 TYR A O 1
ATOM 1410 N N . HIS A 1 180 ? -9.324 8.297 1.787 1.00 98.19 180 HIS A N 1
ATOM 1411 C CA . HIS A 1 180 ? -10.326 8.460 2.835 1.00 98.19 180 HIS A CA 1
ATOM 1412 C C . HIS A 1 180 ? -10.728 9.936 3.015 1.00 98.19 180 HIS A C 1
ATOM 1414 O O . HIS A 1 180 ? -11.907 10.250 3.167 1.00 98.19 180 HIS A O 1
ATOM 1420 N N . GLN A 1 181 ? -9.771 10.863 2.911 1.00 97.06 181 GLN A N 1
ATOM 1421 C CA . GLN A 1 181 ? -10.012 12.306 3.033 1.00 97.06 181 GLN A CA 1
ATOM 1422 C C . GLN A 1 181 ? -10.635 12.955 1.785 1.00 97.06 181 GLN A C 1
ATOM 1424 O O . GLN A 1 181 ? -11.209 14.038 1.890 1.00 97.06 181 GLN A O 1
ATOM 1429 N N . GLN A 1 182 ? -10.543 12.321 0.613 1.00 97.12 182 GLN A N 1
ATOM 1430 C CA . GLN A 1 182 ? -10.935 12.906 -0.678 1.00 97.12 182 GLN A CA 1
ATOM 1431 C C . GLN A 1 182 ? -12.176 12.241 -1.298 1.00 97.12 182 GLN A C 1
ATOM 1433 O O . GLN A 1 182 ? -12.339 12.214 -2.514 1.00 97.12 182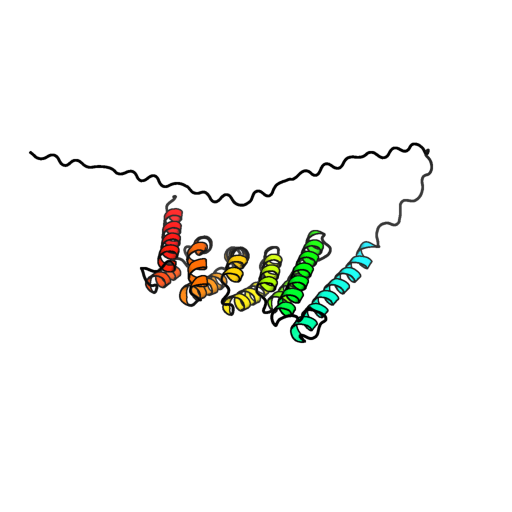 GLN A O 1
ATOM 1438 N N . GLY A 1 183 ? -13.080 11.735 -0.455 1.00 95.94 183 GLY A N 1
ATOM 1439 C CA . GLY A 1 183 ? -14.404 11.261 -0.878 1.00 95.94 183 GLY A CA 1
ATOM 1440 C C . GLY A 1 183 ? -14.543 9.748 -1.041 1.00 95.94 183 GLY A C 1
ATOM 1441 O O . GLY A 1 183 ? -15.638 9.290 -1.350 1.00 95.94 183 GLY A O 1
ATOM 1442 N N . PHE A 1 184 ? -13.492 8.971 -0.763 1.00 98.00 184 PHE A N 1
ATOM 1443 C CA . PHE A 1 184 ? -13.506 7.503 -0.847 1.00 98.00 184 PHE A CA 1
ATOM 1444 C C . PHE A 1 184 ? -13.511 6.820 0.530 1.00 98.00 184 PHE A C 1
ATOM 1446 O O . PHE A 1 184 ? -13.042 5.694 0.685 1.00 98.00 184 PHE A O 1
ATOM 1453 N N . ALA A 1 185 ? -14.023 7.506 1.558 1.00 97.62 185 ALA A N 1
ATOM 1454 C CA . ALA A 1 185 ? -13.997 7.020 2.938 1.00 97.62 185 ALA A CA 1
ATOM 1455 C C . ALA A 1 185 ? -14.648 5.639 3.103 1.00 97.62 185 ALA A C 1
ATOM 1457 O O . ALA A 1 185 ? -14.074 4.781 3.761 1.00 97.62 185 ALA A O 1
ATOM 1458 N N . LEU A 1 186 ? -15.795 5.398 2.458 1.00 97.75 186 LEU A N 1
ATOM 1459 C CA . LEU A 1 186 ? -16.533 4.138 2.584 1.00 97.75 186 LEU A CA 1
ATOM 1460 C C . LEU A 1 186 ? -15.740 2.926 2.069 1.00 97.75 186 LEU A C 1
ATOM 1462 O O . LEU A 1 186 ? -15.727 1.879 2.717 1.00 97.75 186 LEU A O 1
ATOM 1466 N N . ASP A 1 187 ? -15.085 3.061 0.916 1.00 98.00 187 ASP A N 1
ATOM 1467 C CA . ASP A 1 187 ? -14.312 1.977 0.302 1.00 98.00 187 ASP A CA 1
ATOM 1468 C C . ASP A 1 187 ? -13.065 1.655 1.138 1.00 98.00 187 ASP A C 1
ATOM 1470 O O . ASP A 1 187 ? -12.770 0.489 1.412 1.00 98.00 187 ASP A O 1
ATOM 1474 N N . VAL A 1 188 ? -12.373 2.697 1.617 1.00 98.44 188 VAL A N 1
ATOM 1475 C CA . VAL A 1 188 ? -11.216 2.548 2.511 1.00 98.44 188 VAL A CA 1
ATOM 1476 C C . VAL A 1 188 ? -11.635 1.927 3.845 1.00 98.44 188 VAL A C 1
ATOM 1478 O O . VAL A 1 188 ? -10.992 0.989 4.312 1.00 98.44 188 VAL A O 1
ATOM 1481 N N . ASP A 1 189 ? -12.737 2.389 4.433 1.00 98.38 189 ASP A N 1
ATOM 1482 C CA . ASP A 1 189 ? -13.278 1.844 5.677 1.00 98.38 189 ASP A CA 1
ATOM 1483 C C . ASP A 1 189 ? -13.644 0.371 5.539 1.00 98.38 189 ASP A C 1
ATOM 1485 O O . ASP A 1 189 ? -13.331 -0.421 6.425 1.00 98.38 189 ASP A O 1
ATOM 1489 N N . THR A 1 190 ? -14.262 -0.008 4.420 1.00 97.69 190 THR A N 1
ATOM 1490 C CA . THR A 1 190 ? -14.625 -1.401 4.136 1.00 97.69 190 THR A CA 1
ATOM 1491 C C . THR A 1 190 ? -13.384 -2.290 4.109 1.00 97.69 190 THR A C 1
ATOM 1493 O O . THR A 1 190 ? -13.354 -3.313 4.797 1.00 97.69 190 THR A O 1
ATOM 1496 N N . LEU A 1 191 ? -12.333 -1.875 3.389 1.00 97.75 191 LEU A N 1
ATOM 1497 C CA . LEU A 1 191 ? -11.057 -2.593 3.352 1.00 97.75 191 LEU A CA 1
ATOM 1498 C C . LEU A 1 191 ? -10.457 -2.739 4.758 1.00 97.75 191 LEU A C 1
ATOM 1500 O O . LEU A 1 191 ? -10.127 -3.847 5.184 1.00 97.75 191 LEU A O 1
ATOM 1504 N N . LEU A 1 192 ? -10.299 -1.630 5.484 1.00 98.12 192 LEU A N 1
ATOM 1505 C CA . LEU A 1 192 ? -9.605 -1.629 6.772 1.00 98.12 192 LEU A CA 1
ATOM 1506 C C . LEU A 1 192 ? -10.384 -2.401 7.841 1.00 98.12 192 LEU A C 1
ATOM 1508 O O . LEU A 1 192 ? -9.793 -3.197 8.566 1.00 98.12 192 LEU A O 1
ATOM 1512 N N . GLN A 1 193 ? -11.707 -2.243 7.907 1.00 97.75 193 GLN A N 1
ATOM 1513 C CA . GLN A 1 193 ? -12.558 -2.994 8.834 1.00 97.75 193 GLN A CA 1
ATOM 1514 C C . GLN A 1 193 ? -12.502 -4.497 8.553 1.00 97.75 193 GLN A C 1
ATOM 1516 O O . GLN A 1 193 ? -12.339 -5.286 9.487 1.00 97.75 193 GLN A O 1
ATOM 1521 N N . GLN A 1 194 ? -12.559 -4.901 7.279 1.00 96.38 194 GLN A N 1
ATOM 1522 C CA . GLN A 1 194 ? -12.413 -6.303 6.893 1.00 96.38 194 GLN A CA 1
ATOM 1523 C C . GLN A 1 194 ? -11.054 -6.865 7.330 1.00 96.38 194 GLN A C 1
ATOM 1525 O O . GLN A 1 194 ? -10.997 -7.960 7.898 1.00 96.38 194 GLN A O 1
ATOM 1530 N N . GLN A 1 195 ? -9.967 -6.119 7.114 1.00 96.50 195 GLN A N 1
ATOM 1531 C CA . GLN A 1 195 ? -8.617 -6.544 7.486 1.00 96.50 195 GLN A CA 1
ATOM 1532 C C . GLN A 1 195 ? -8.414 -6.598 9.007 1.00 96.50 195 GLN A C 1
ATOM 1534 O O . GLN A 1 195 ? -7.822 -7.554 9.503 1.00 96.50 195 GLN A O 1
ATOM 1539 N N . VAL A 1 196 ? -8.963 -5.651 9.775 1.00 96.56 196 VAL A N 1
ATOM 1540 C CA . VAL A 1 196 ? -8.940 -5.690 11.250 1.00 96.56 196 VAL A CA 1
ATOM 1541 C C . VAL A 1 196 ? -9.746 -6.878 11.786 1.00 96.56 196 VAL A C 1
ATOM 1543 O O . VAL A 1 196 ? -9.347 -7.501 12.769 1.00 96.56 196 VAL A O 1
ATOM 1546 N N . GLN A 1 197 ? -10.868 -7.226 11.153 1.00 94.81 197 GLN A N 1
ATOM 1547 C CA . GLN A 1 197 ? -11.731 -8.313 11.618 1.00 94.81 197 GLN A CA 1
ATOM 1548 C C . GLN A 1 197 ? -11.189 -9.702 11.239 1.00 94.81 197 GLN A C 1
ATOM 1550 O O . GLN A 1 197 ? -11.156 -10.611 12.070 1.00 94.81 197 GLN A O 1
ATOM 1555 N N . THR A 1 198 ? -10.769 -9.876 9.984 1.00 92.94 198 THR A N 1
ATOM 1556 C CA . THR A 1 198 ? -10.501 -11.197 9.381 1.00 92.94 198 THR A CA 1
ATOM 1557 C C . THR A 1 198 ? -9.072 -11.390 8.880 1.00 92.94 198 THR A C 1
ATOM 1559 O O . THR A 1 198 ? -8.705 -12.512 8.533 1.00 92.94 198 THR A O 1
ATOM 1562 N N . GLY A 1 199 ? -8.252 -10.336 8.872 1.00 93.19 199 GLY A N 1
ATOM 1563 C CA . GLY A 1 199 ? -6.860 -10.410 8.441 1.00 93.19 199 GLY A CA 1
ATOM 1564 C C . GLY A 1 199 ? -5.999 -11.311 9.331 1.00 93.19 199 GLY A C 1
ATOM 1565 O O . GLY A 1 199 ? -6.375 -11.708 10.440 1.00 93.19 199 GLY A O 1
ATOM 1566 N N . GLY A 1 200 ? -4.797 -11.626 8.844 1.00 92.88 200 GLY A N 1
ATOM 1567 C CA . GLY A 1 200 ? -3.801 -12.367 9.619 1.00 92.88 200 GLY A CA 1
ATOM 1568 C C . GLY A 1 200 ? -3.409 -11.631 10.906 1.00 92.88 200 GLY A C 1
ATOM 1569 O O . GLY A 1 200 ? -3.526 -10.411 10.990 1.00 92.88 200 GLY A O 1
ATOM 1570 N N . HIS A 1 201 ? -2.904 -12.359 11.908 1.00 93.44 201 HIS A N 1
ATOM 1571 C CA . HIS A 1 201 ? -2.555 -11.798 13.225 1.00 93.44 201 HIS A CA 1
ATOM 1572 C C . HIS A 1 201 ? -1.717 -10.509 13.134 1.00 93.44 201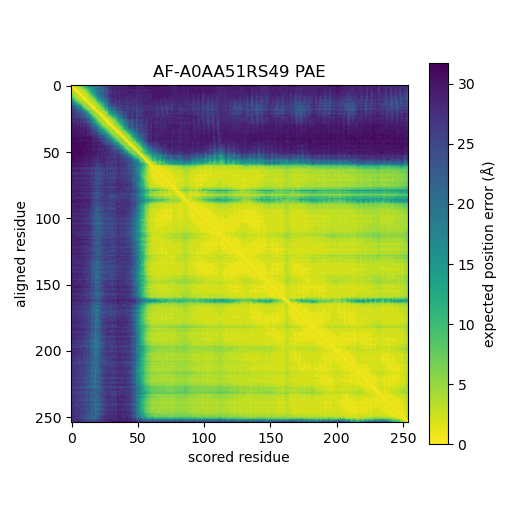 HIS A C 1
ATOM 1574 O O . HIS A 1 201 ? -2.088 -9.500 13.727 1.00 93.44 201 HIS A O 1
ATOM 1580 N N . PHE A 1 202 ? -0.655 -10.514 12.321 1.00 94.94 202 PHE A N 1
ATOM 1581 C CA . PHE A 1 202 ? 0.210 -9.346 12.134 1.00 94.94 202 PHE A CA 1
ATOM 1582 C C . PHE A 1 202 ? -0.490 -8.169 11.445 1.00 94.94 202 PHE A C 1
ATOM 1584 O O . PHE A 1 202 ? -0.250 -7.028 11.825 1.00 94.94 202 PHE A O 1
ATOM 1591 N N . ILE A 1 203 ? -1.380 -8.428 10.479 1.00 96.12 203 ILE A N 1
ATOM 1592 C CA . ILE A 1 203 ? -2.186 -7.380 9.834 1.00 96.12 203 ILE A CA 1
ATOM 1593 C C . ILE A 1 203 ? -3.108 -6.731 10.860 1.00 96.12 203 ILE A C 1
ATOM 1595 O O . ILE A 1 203 ? -3.121 -5.510 10.981 1.00 96.12 203 ILE A O 1
ATOM 1599 N N . ARG A 1 204 ? -3.848 -7.541 11.626 1.00 96.12 204 ARG A N 1
ATOM 1600 C CA . ARG A 1 204 ? -4.780 -7.027 12.637 1.00 96.12 204 ARG A CA 1
ATOM 1601 C C . ARG A 1 204 ? -4.054 -6.204 13.689 1.00 96.12 204 ARG A C 1
ATOM 1603 O O . ARG A 1 204 ? -4.507 -5.115 14.006 1.00 96.12 204 ARG A O 1
ATOM 1610 N N . GLN A 1 205 ? -2.917 -6.690 14.184 1.00 96.38 205 GLN A N 1
ATOM 1611 C CA . GLN A 1 205 ? -2.109 -5.966 15.162 1.00 96.38 205 GLN A CA 1
ATOM 1612 C C . GLN A 1 205 ? -1.581 -4.643 14.593 1.00 96.38 205 GLN A C 1
ATOM 1614 O O . GLN A 1 205 ? -1.747 -3.595 15.212 1.00 96.38 205 GLN A O 1
ATOM 1619 N N . MET A 1 206 ? -0.983 -4.672 13.398 1.00 97.00 206 MET A N 1
ATOM 1620 C CA . MET A 1 206 ? -0.476 -3.465 12.742 1.00 97.00 206 MET A CA 1
ATOM 1621 C C . MET A 1 206 ? -1.598 -2.443 12.527 1.00 97.00 206 MET A C 1
ATOM 1623 O O . MET A 1 206 ? -1.441 -1.283 12.907 1.00 97.00 206 MET A O 1
ATOM 1627 N N . LEU A 1 207 ? -2.746 -2.866 11.988 1.00 97.75 207 LEU A N 1
ATOM 1628 C CA . LEU A 1 207 ? -3.872 -1.971 11.741 1.00 97.75 207 LEU A CA 1
ATOM 1629 C C . LEU A 1 207 ? -4.459 -1.421 13.033 1.00 97.75 207 LEU A C 1
ATOM 1631 O O . LEU A 1 207 ? -4.615 -0.211 13.135 1.00 97.75 207 LEU A O 1
ATOM 1635 N N . SER A 1 208 ? -4.736 -2.263 14.033 1.00 97.94 208 SER A N 1
ATOM 1636 C CA . SER A 1 208 ? -5.266 -1.812 15.325 1.00 97.94 208 SER A CA 1
ATOM 1637 C C . SER A 1 208 ? -4.405 -0.712 15.951 1.00 97.94 208 SER A C 1
ATOM 1639 O O . SER A 1 208 ? -4.951 0.219 16.535 1.00 97.94 208 SER A O 1
ATOM 1641 N N . GLY A 1 209 ? -3.077 -0.782 15.797 1.00 97.31 209 GLY A N 1
ATOM 1642 C CA . GLY A 1 209 ? -2.150 0.245 16.281 1.00 97.31 209 GLY A CA 1
ATOM 1643 C C . GLY A 1 209 ? -2.063 1.518 15.427 1.00 97.31 209 GLY A C 1
ATOM 1644 O O . GLY A 1 209 ? -1.577 2.530 15.920 1.00 97.31 209 GLY A O 1
ATOM 1645 N N . ASN A 1 210 ? -2.528 1.498 14.175 1.00 98.25 210 ASN A N 1
ATOM 1646 C CA . ASN A 1 210 ? -2.378 2.605 13.219 1.00 98.25 210 ASN A CA 1
ATOM 1647 C C . ASN A 1 210 ? -3.714 3.141 12.673 1.00 98.25 210 ASN A C 1
ATOM 1649 O O . ASN A 1 210 ? -3.720 3.976 11.770 1.00 98.25 210 ASN A O 1
ATOM 1653 N N . ILE A 1 211 ? -4.857 2.684 13.196 1.00 98.06 211 ILE A N 1
ATOM 1654 C CA . ILE A 1 211 ? -6.172 2.979 12.608 1.00 98.06 211 ILE A CA 1
ATOM 1655 C C . ILE A 1 211 ? -6.716 4.372 12.947 1.00 98.06 211 ILE A C 1
ATOM 1657 O O . ILE A 1 211 ? -7.621 4.857 12.271 1.00 98.06 211 ILE A O 1
ATOM 1661 N N . LEU A 1 212 ? -6.176 5.035 13.975 1.00 98.25 212 LEU A N 1
ATOM 1662 C CA . LEU A 1 212 ? -6.688 6.313 14.482 1.00 98.25 212 LEU A CA 1
ATOM 1663 C C . LEU A 1 212 ? -6.942 7.378 13.388 1.00 98.25 212 LEU A C 1
ATOM 1665 O O . LEU A 1 212 ? -8.018 7.974 13.423 1.00 98.25 212 LEU A O 1
ATOM 1669 N N . PRO A 1 213 ? -6.058 7.598 12.389 1.00 98.19 213 PRO A N 1
ATOM 1670 C CA . PRO A 1 213 ? -6.288 8.587 11.328 1.00 98.19 213 PRO A CA 1
ATOM 1671 C C . PRO A 1 213 ? -7.509 8.309 10.437 1.00 98.19 213 PRO A C 1
ATOM 1673 O O . PRO A 1 213 ? -7.961 9.203 9.720 1.00 98.19 213 PRO A O 1
ATOM 1676 N N . PHE A 1 214 ? -8.030 7.081 10.465 1.00 98.50 214 PHE A N 1
ATOM 1677 C CA . PHE A 1 214 ? -9.192 6.644 9.694 1.00 98.50 214 PHE A CA 1
ATOM 1678 C C . PHE A 1 214 ? -10.482 6.675 10.520 1.00 98.50 214 PHE A C 1
ATOM 1680 O O . PHE A 1 214 ? -11.571 6.671 9.952 1.00 98.50 214 PHE A O 1
ATOM 1687 N N . ILE A 1 215 ? -10.402 6.744 11.854 1.00 98.19 215 ILE A N 1
ATOM 1688 C CA . ILE A 1 215 ? -11.596 6.789 12.703 1.00 98.19 215 ILE A CA 1
ATOM 1689 C C . ILE A 1 215 ? -12.279 8.154 12.567 1.00 98.19 215 ILE A C 1
ATOM 1691 O O . ILE A 1 215 ? -11.669 9.213 12.711 1.00 98.19 215 ILE A O 1
ATOM 1695 N N . ASN A 1 216 ? -13.585 8.127 12.319 1.00 97.25 216 ASN A N 1
ATOM 1696 C CA . ASN A 1 216 ? -14.437 9.299 12.222 1.00 97.25 216 ASN A CA 1
ATOM 1697 C C . ASN A 1 216 ? -15.851 8.997 12.766 1.00 97.25 216 ASN A C 1
ATOM 1699 O O . ASN A 1 216 ? -16.195 7.863 13.103 1.00 97.25 216 ASN A O 1
ATOM 1703 N N . ASN A 1 217 ? -16.706 10.020 12.839 1.00 97.12 217 ASN A N 1
ATOM 1704 C CA . ASN A 1 217 ? -18.053 9.887 13.411 1.00 97.12 217 ASN A CA 1
ATOM 1705 C C . ASN A 1 217 ? -18.961 8.901 12.655 1.00 97.12 217 ASN A C 1
ATOM 1707 O O . ASN A 1 217 ? -19.908 8.382 13.241 1.00 97.12 217 ASN A O 1
ATOM 1711 N N . SER A 1 218 ? -18.691 8.642 11.375 1.00 97.44 218 SER A N 1
ATOM 1712 C CA . SER A 1 218 ? -19.483 7.717 10.563 1.00 97.44 218 SER A CA 1
ATOM 1713 C C . SER A 1 218 ? -19.094 6.249 10.769 1.00 97.44 218 SER A C 1
ATOM 1715 O O . SER A 1 218 ? -19.954 5.381 10.636 1.00 97.44 218 SER A O 1
ATOM 1717 N N . ASN A 1 219 ? -17.842 5.959 11.153 1.00 98.19 219 ASN A N 1
ATOM 1718 C CA . ASN A 1 219 ? -17.316 4.590 11.210 1.00 98.19 219 ASN A CA 1
ATOM 1719 C C . ASN A 1 219 ? -16.912 4.106 12.618 1.00 98.19 219 ASN A C 1
ATOM 1721 O O . ASN A 1 219 ? -16.774 2.899 12.823 1.00 98.19 219 ASN A O 1
ATOM 1725 N N . VAL A 1 220 ? -16.785 4.997 13.611 1.00 98.25 220 VAL A N 1
ATOM 1726 C CA . VAL A 1 220 ? -16.311 4.656 14.968 1.00 98.25 220 VAL A CA 1
ATOM 1727 C C . VAL A 1 220 ? -17.115 3.524 15.615 1.00 98.25 220 VAL A C 1
ATOM 1729 O O . VAL A 1 220 ? -16.553 2.657 16.284 1.00 98.25 220 VAL A O 1
ATOM 1732 N N . GLN A 1 221 ? -18.430 3.479 15.383 1.00 98.25 221 GLN A N 1
ATOM 1733 C CA . GLN A 1 221 ? -19.276 2.423 15.937 1.00 98.25 221 GLN A CA 1
ATOM 1734 C C . GLN A 1 221 ? -18.986 1.054 15.305 1.00 98.25 221 GLN A C 1
ATOM 1736 O O . GLN A 1 221 ? -19.090 0.041 15.996 1.00 98.25 221 GLN A O 1
ATOM 1741 N N . SER A 1 222 ? -18.583 1.007 14.032 1.00 98.38 222 SER A N 1
ATOM 1742 C CA . SER A 1 222 ? -18.187 -0.244 13.375 1.00 98.38 222 SER A CA 1
ATOM 1743 C C . SER A 1 222 ? -16.943 -0.831 14.045 1.00 98.38 222 SER A C 1
ATOM 1745 O O . SER A 1 222 ? -16.953 -1.984 14.470 1.00 98.38 222 SER A O 1
ATOM 1747 N N . TYR A 1 223 ? -15.917 -0.008 14.282 1.00 98.44 223 TYR A N 1
ATOM 1748 C CA . TYR A 1 223 ? -14.710 -0.433 14.996 1.00 98.44 223 TYR A CA 1
ATOM 1749 C C . TYR A 1 223 ? -14.982 -0.845 16.452 1.00 98.44 223 TYR A C 1
ATOM 1751 O O . TYR A 1 223 ? -14.413 -1.833 16.917 1.00 98.44 223 TYR A O 1
ATOM 1759 N N . ARG A 1 224 ? -15.901 -0.168 17.161 1.00 98.25 224 ARG A N 1
ATOM 1760 C CA . ARG A 1 224 ? -16.369 -0.618 18.489 1.00 98.25 224 ARG A CA 1
ATOM 1761 C C . ARG A 1 224 ? -17.026 -1.995 18.421 1.00 98.25 224 ARG A C 1
ATOM 1763 O O . ARG A 1 224 ? -16.769 -2.841 19.266 1.00 98.25 224 ARG A O 1
ATOM 1770 N N . ASN A 1 225 ? -17.855 -2.250 17.413 1.00 98.25 225 ASN A N 1
ATOM 1771 C CA . ASN A 1 225 ? -18.476 -3.562 17.246 1.00 98.25 225 ASN A CA 1
ATOM 1772 C C . ASN A 1 225 ? -17.424 -4.640 16.939 1.00 98.25 225 ASN A C 1
ATOM 1774 O O . ASN A 1 225 ? -17.503 -5.738 17.488 1.00 98.25 225 ASN A O 1
ATOM 1778 N N . ILE A 1 226 ? -16.418 -4.323 16.120 1.00 97.62 226 ILE A N 1
ATOM 1779 C CA . ILE A 1 226 ? -15.296 -5.223 15.830 1.00 97.62 226 ILE A CA 1
ATOM 1780 C C . ILE A 1 226 ? -14.520 -5.560 17.112 1.00 97.62 226 ILE A C 1
ATOM 1782 O O . ILE A 1 226 ? -14.264 -6.737 17.364 1.00 97.62 226 ILE A O 1
ATOM 1786 N N . SER A 1 227 ? -14.210 -4.576 17.966 1.00 97.06 227 SER A N 1
ATOM 1787 C CA . SER A 1 227 ? -13.456 -4.830 19.202 1.00 97.06 227 SER A CA 1
ATOM 1788 C C . SER A 1 227 ? -14.191 -5.770 20.166 1.00 97.06 227 SER A C 1
ATOM 1790 O O . SER A 1 227 ? -13.550 -6.599 20.807 1.00 97.06 227 SER A O 1
ATOM 1792 N N . THR A 1 228 ? -15.531 -5.743 20.210 1.00 96.94 228 THR A N 1
ATOM 1793 C CA . THR A 1 228 ? -16.318 -6.682 21.042 1.00 96.94 228 THR A CA 1
ATOM 1794 C C . THR A 1 228 ? -16.214 -8.147 20.610 1.00 96.94 228 THR A C 1
ATOM 1796 O O . THR A 1 228 ? -16.530 -9.038 21.396 1.00 96.94 228 THR A O 1
ATOM 1799 N N . GLN A 1 229 ? -15.776 -8.408 19.376 1.00 95.56 229 GLN A N 1
ATOM 1800 C CA . GLN A 1 229 ? -15.587 -9.757 18.832 1.00 95.56 229 GLN A CA 1
ATOM 1801 C C . GLN A 1 229 ? -14.149 -10.265 19.018 1.00 95.56 229 GLN A C 1
ATOM 1803 O O . GLN A 1 229 ? -13.870 -11.435 18.753 1.00 95.56 229 GLN A O 1
ATOM 1808 N N . MET A 1 230 ? -13.228 -9.403 19.455 1.00 94.94 230 MET A N 1
ATOM 1809 C CA . MET A 1 230 ? -11.833 -9.757 19.699 1.00 94.94 230 MET A CA 1
ATOM 1810 C C . MET A 1 230 ? -11.648 -10.388 21.083 1.00 94.94 230 MET A C 1
ATOM 1812 O O . MET A 1 230 ? -12.452 -10.215 21.998 1.00 94.94 230 MET A O 1
ATOM 1816 N N . ASN A 1 231 ? -10.543 -11.112 21.261 1.00 95.44 231 ASN A N 1
ATOM 1817 C CA . ASN A 1 231 ? -10.148 -11.582 22.582 1.00 95.44 231 ASN A CA 1
ATOM 1818 C C . ASN A 1 231 ? -9.646 -10.392 23.419 1.00 95.44 231 ASN A C 1
ATOM 1820 O O . ASN A 1 231 ? -8.640 -9.783 23.072 1.00 95.44 231 ASN A O 1
ATOM 1824 N N . ALA A 1 232 ? -10.305 -10.112 24.546 1.00 96.12 232 ALA A N 1
ATOM 1825 C CA . ALA A 1 232 ? -9.990 -8.985 25.425 1.00 96.12 232 ALA A CA 1
ATOM 1826 C C . ALA A 1 232 ? -8.566 -9.005 26.022 1.00 96.12 232 ALA A C 1
ATOM 1828 O O . ALA A 1 232 ? -8.118 -7.996 26.559 1.00 96.12 232 ALA A O 1
ATOM 1829 N N . SER A 1 233 ? -7.852 -10.136 25.963 1.00 96.38 233 SER A N 1
ATOM 1830 C CA . SER A 1 233 ? -6.444 -10.226 26.374 1.00 96.38 233 SER A CA 1
ATOM 1831 C C . SER A 1 233 ? -5.441 -10.085 25.225 1.00 96.38 233 SER A C 1
ATOM 1833 O O . SER A 1 233 ? -4.236 -10.170 25.465 1.00 96.38 233 SER A O 1
ATOM 1835 N N . SER A 1 234 ? -5.901 -9.900 23.984 1.00 96.94 234 SER A N 1
ATOM 1836 C CA . SER A 1 234 ? -5.030 -9.807 22.813 1.00 96.94 234 SER A CA 1
ATOM 1837 C C . SER A 1 234 ? -4.481 -8.394 22.614 1.00 96.94 234 SER A C 1
ATOM 1839 O O . SER A 1 234 ? -5.106 -7.401 22.985 1.00 96.94 234 SER A O 1
ATOM 1841 N N . VAL A 1 235 ? -3.296 -8.295 22.004 1.00 96.88 235 VAL A N 1
ATOM 1842 C CA . VAL A 1 235 ? -2.644 -7.004 21.728 1.00 96.88 235 VAL A CA 1
ATOM 1843 C C . VAL A 1 235 ? -3.492 -6.160 20.775 1.00 96.88 235 VAL A C 1
ATOM 1845 O O . VAL A 1 235 ? -3.634 -4.959 20.983 1.00 96.88 235 VAL A O 1
ATOM 1848 N N . GLU A 1 236 ? -4.117 -6.793 19.781 1.00 97.12 236 GLU A N 1
ATOM 1849 C CA . GLU A 1 236 ? -4.968 -6.121 18.795 1.00 97.12 236 GLU A CA 1
ATOM 1850 C C . GLU A 1 236 ? -6.191 -5.465 19.443 1.00 97.12 236 GLU A C 1
ATOM 1852 O O . GLU A 1 236 ? -6.575 -4.367 19.040 1.00 97.12 236 GLU A O 1
ATOM 1857 N N . PHE A 1 237 ? -6.782 -6.115 20.456 1.00 97.94 237 PHE A N 1
ATOM 1858 C CA . PHE A 1 237 ? -7.892 -5.557 21.225 1.00 97.94 237 PHE A CA 1
ATOM 1859 C C . PHE A 1 237 ? -7.458 -4.314 22.006 1.00 97.94 237 PHE A C 1
ATOM 1861 O O . PHE A 1 237 ? -8.141 -3.289 21.947 1.00 97.94 237 PHE A O 1
ATOM 1868 N N . PHE A 1 238 ? -6.325 -4.388 22.714 1.00 98.12 238 PHE A N 1
ATOM 1869 C CA . PHE A 1 238 ? -5.810 -3.253 23.482 1.00 98.12 238 PHE A CA 1
ATOM 1870 C C . PHE A 1 238 ? -5.502 -2.058 22.580 1.00 98.12 238 PHE A C 1
ATOM 1872 O O . PHE A 1 238 ? -5.969 -0.959 22.863 1.00 98.12 238 PHE A O 1
ATOM 1879 N N . GLN A 1 239 ? -4.799 -2.284 21.469 1.00 98.25 239 GLN A N 1
ATOM 1880 C CA . GLN A 1 239 ? -4.443 -1.228 20.518 1.00 98.25 239 GLN A CA 1
ATOM 1881 C C . GLN A 1 239 ? -5.676 -0.584 19.871 1.00 98.25 239 GLN A C 1
ATOM 1883 O O . GLN A 1 239 ? -5.778 0.639 19.820 1.00 98.25 239 GLN A O 1
ATOM 1888 N N . LEU A 1 240 ? -6.651 -1.391 19.432 1.00 98.31 240 LEU A N 1
ATOM 1889 C CA . LEU A 1 240 ? -7.878 -0.858 18.836 1.00 98.31 240 LEU A CA 1
ATOM 1890 C C . LEU A 1 240 ? -8.688 -0.050 19.856 1.00 98.31 240 LEU A C 1
ATOM 1892 O O . LEU A 1 240 ? -9.217 1.010 19.531 1.00 98.31 240 LEU A O 1
ATOM 1896 N N . THR A 1 241 ? -8.780 -0.538 21.094 1.00 98.31 241 THR A N 1
ATOM 1897 C CA . THR A 1 241 ? -9.482 0.169 22.173 1.00 98.31 241 THR A CA 1
ATOM 1898 C C . THR A 1 241 ? -8.790 1.490 22.504 1.00 98.31 241 THR A C 1
ATOM 1900 O O . THR A 1 241 ? -9.461 2.510 22.617 1.00 98.31 241 THR A O 1
ATOM 1903 N N . GLU A 1 242 ? -7.457 1.506 22.568 1.00 98.31 242 GLU A N 1
ATOM 1904 C CA . GLU A 1 242 ? -6.673 2.725 22.786 1.00 98.31 242 GLU A CA 1
ATOM 1905 C C . GLU A 1 242 ? -6.923 3.771 21.690 1.00 98.31 242 GLU A C 1
ATOM 1907 O O . GLU A 1 242 ? -7.175 4.937 22.004 1.00 98.31 242 GLU A O 1
ATOM 1912 N N . ALA A 1 243 ? -6.940 3.358 20.418 1.00 98.31 243 ALA A N 1
ATOM 1913 C CA . ALA A 1 243 ? -7.265 4.244 19.301 1.00 98.31 243 ALA A CA 1
ATOM 1914 C C . ALA A 1 243 ? -8.705 4.792 19.389 1.00 98.31 243 ALA A C 1
ATOM 1916 O O . ALA A 1 243 ? -8.942 5.975 19.143 1.00 98.31 243 ALA A O 1
ATOM 1917 N N . LEU A 1 244 ? -9.677 3.960 19.774 1.00 98.31 244 LEU A N 1
ATOM 1918 C CA . LEU A 1 244 ? -11.076 4.375 19.942 1.00 98.31 244 LEU A CA 1
ATOM 1919 C C . LEU A 1 244 ? -11.264 5.365 21.098 1.00 98.31 244 LEU A C 1
ATOM 1921 O O . LEU A 1 244 ? -12.029 6.327 20.969 1.00 98.31 244 LEU A O 1
ATOM 1925 N N . ASP A 1 245 ? -10.568 5.140 22.209 1.00 97.88 245 ASP A N 1
ATOM 1926 C CA . ASP A 1 245 ? -10.587 6.027 23.368 1.00 97.88 245 ASP A CA 1
ATOM 1927 C C . ASP A 1 245 ? -9.895 7.359 23.056 1.00 97.88 245 ASP A C 1
ATOM 1929 O O . ASP A 1 245 ? -10.384 8.417 23.459 1.00 97.88 245 ASP A O 1
ATOM 1933 N N . GLU A 1 246 ? -8.791 7.334 22.303 1.00 98.00 246 GLU A N 1
ATOM 1934 C CA . GLU A 1 246 ? -8.110 8.546 21.839 1.00 98.00 246 GLU A CA 1
ATOM 1935 C C . GLU A 1 246 ? -9.001 9.375 20.918 1.00 98.00 246 GLU A C 1
ATOM 1937 O O . GLU A 1 246 ? -9.165 10.574 21.141 1.00 98.00 246 GLU A O 1
ATOM 1942 N N . PHE A 1 247 ? -9.673 8.743 19.953 1.00 98.06 247 PHE A N 1
ATOM 1943 C CA . PHE A 1 247 ? -10.653 9.439 19.122 1.00 98.06 247 PHE A CA 1
ATOM 1944 C C . PHE A 1 247 ? -11.735 10.125 19.974 1.00 98.06 247 PHE A C 1
ATOM 1946 O O . PHE A 1 247 ? -12.085 11.278 19.721 1.00 98.06 247 PHE A O 1
ATOM 1953 N N . GLN A 1 248 ? -12.235 9.459 21.021 1.00 96.56 248 GLN A N 1
ATOM 1954 C CA .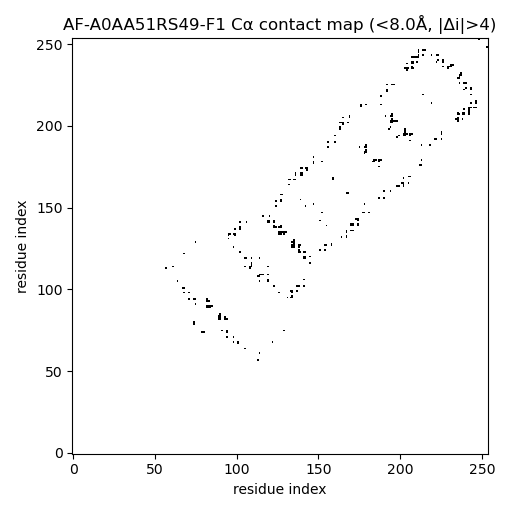 GLN A 1 248 ? -13.230 10.046 21.922 1.00 96.56 248 GLN A CA 1
ATOM 1955 C C . GLN A 1 248 ? -12.681 11.244 22.719 1.00 96.56 248 GLN A C 1
ATOM 1957 O O . GLN A 1 248 ? -13.403 12.226 22.897 1.00 96.56 248 GLN A O 1
ATOM 1962 N N . ARG A 1 249 ? -11.418 11.206 23.167 1.00 97.06 249 ARG A N 1
ATOM 1963 C CA . ARG A 1 249 ? -10.763 12.358 23.817 1.00 97.06 249 ARG A CA 1
ATOM 1964 C C . ARG A 1 249 ? -10.642 13.549 22.869 1.00 97.06 249 ARG A C 1
ATOM 1966 O O . ARG A 1 249 ? -10.997 14.667 23.247 1.00 97.06 249 ARG A O 1
ATOM 1973 N N . LEU A 1 250 ? -10.244 13.303 21.620 1.00 95.44 250 LEU A N 1
ATOM 1974 C CA . LEU A 1 250 ? -10.140 14.341 20.589 1.00 95.44 250 LEU A CA 1
ATOM 1975 C C . LEU A 1 250 ? -11.491 15.024 20.305 1.00 95.44 250 LEU A C 1
ATOM 1977 O O . LEU A 1 250 ? -11.522 16.230 20.068 1.00 95.44 250 LEU A O 1
ATOM 1981 N N . GLN A 1 251 ? -12.619 14.307 20.409 1.00 93.12 251 GLN A N 1
ATOM 1982 C CA . GLN A 1 251 ? -13.964 14.900 20.285 1.00 93.12 251 GLN A CA 1
ATOM 1983 C C . GLN A 1 251 ? -14.351 15.822 21.460 1.00 93.12 251 GLN A C 1
ATOM 1985 O O . GLN A 1 251 ? -15.282 16.619 21.334 1.00 93.12 251 GLN A O 1
ATOM 1990 N N . HIS A 1 252 ? -13.676 15.727 22.609 1.00 91.94 252 HIS A N 1
ATOM 1991 C CA . HIS A 1 252 ? -13.994 16.490 23.824 1.00 91.94 252 HIS A CA 1
ATOM 1992 C C . HIS A 1 252 ? -12.977 17.587 24.165 1.00 91.94 252 HIS A C 1
ATOM 1994 O O . HIS A 1 252 ? -13.099 18.218 25.212 1.00 91.94 252 HIS A O 1
ATOM 2000 N N . GLY A 1 253 ? -12.036 17.875 23.261 1.00 80.50 253 GLY A N 1
ATOM 2001 C CA . GLY A 1 253 ? -11.113 19.004 23.393 1.00 80.50 253 GLY A CA 1
ATOM 2002 C C . GLY A 1 253 ? -9.764 18.691 24.044 1.00 80.50 253 GLY A C 1
ATOM 2003 O O . GLY A 1 253 ? -9.028 19.642 24.300 1.00 80.50 253 GLY A O 1
ATOM 2004 N N . GLY A 1 254 ? -9.425 17.406 24.228 1.00 63.88 254 GLY A N 1
ATOM 2005 C CA . GLY A 1 254 ? -8.126 16.956 24.755 1.00 63.88 254 GLY A CA 1
ATOM 2006 C C . GLY A 1 254 ? -8.055 16.902 26.274 1.00 63.88 254 GLY A C 1
ATOM 2007 O O . GLY A 1 254 ? -8.213 17.962 26.918 1.00 63.88 254 GLY A O 1
#

Radius of gyration: 26.9 Å; Cα contacts (8 Å, |Δi|>4): 188; chains: 1; bounding box: 63×61×101 Å

Foldseek 3Di:
DDDDDDDDDDDDDDDPDPDPDDDDPPPDDDDDDDDDDDDDDDDDDDPDDDPDPPVVVLVVVLVVLVVQLVVLVCCLVVVPDPFDPVDVCRSVVRSLVVLLVSLVVLVVCVVVVSDDQVSLLVSLLSQLPRPDLSSVLSSLVSCLVHQDDDVVLVSNLVSLQPDLDLVSVLSNVSVLLNCCVVPNLVSSLVSLLCCLQPHDPSNVLSCLQVVLSSDDPVCLVSLVVSLVVDDCPDNSSVSNVVSSVVNVVVVVPD

Organism: NCBI:txid3070815

Mean predicted aligned error: 12.13 Å

Solvent-accessible surface area (backbone atoms only — not comparable to full-atom values): 15664 Å² total; per-residue (Å²): 142,84,85,85,84,83,80,86,82,83,80,83,80,78,84,80,77,81,80,76,86,84,83,78,87,77,80,81,81,80,88,82,90,81,87,82,83,88,84,81,91,85,80,89,85,82,96,85,88,91,84,75,68,70,70,65,51,44,57,53,49,54,51,55,52,51,52,51,51,52,52,53,51,51,32,64,77,65,72,74,55,100,56,59,74,89,46,96,56,44,31,60,53,55,53,38,50,54,52,41,52,49,51,54,50,52,50,51,37,36,78,71,66,70,37,55,69,69,58,53,44,56,52,28,57,60,36,50,73,44,99,39,64,69,33,26,44,49,21,48,57,57,51,55,76,48,82,83,52,74,67,61,50,53,54,51,51,56,52,55,72,76,50,89,51,40,68,44,52,58,72,40,44,68,44,48,49,54,36,35,75,70,80,39,37,68,64,46,47,51,53,51,53,48,34,52,71,69,42,53,72,64,35,16,36,53,41,24,67,62,42,52,91,73,60,43,95,89,48,47,65,58,55,54,57,49,48,74,74,43,59,86,87,38,70,37,32,53,32,37,49,51,35,54,52,49,54,53,39,61,76,71,74,108